Protein AF-A0A7C1EKX0-F1 (afdb_monomer_lite)

Sequence (211 aa):
PAFDISAACSGFIYGLEIARSMVESGRYNNVLLIAAEKLSGIIDWTDRNTFVLLGDGAGAAIIGRGNSDGILSTAIFFDGSVRDMLFQPAGGSAMPATEETVKNRMHFLKTDGKEIYKHAITKMTHALQEAMDMAKITPKDVDFVIFHQANKRIIESIAKKFGWPDEKNIINIQKYGNTSAATIPIALAEAMGQGRIKKKILWHYPLLALA

Radius of gyration: 17.86 Å; chains: 1; bounding box: 43×31×52 Å

Foldseek 3Di:
DDDADDDWLCRQLVQVVVQVVCQVVVVDQKDKDKDWFDQVVQADPVDPVGPVFEFTDMFIDIDGDDPFCFALFGFDDDDPVCAQQKDQQECDPVHNDDPVCVVVSSSHIDHDVVVCLVVLLVVQLVRVVVRCVSSVHALVQAQAEFEQQRDPVSQVSNCVVRVHDPLRYQHDCVPGGRNRNRRRRVSVVVCCVVVVQDPVNSHRHNHPYYD

Structure (mmCIF, N/CA/C/O backbone):
data_AF-A0A7C1EKX0-F1
#
_entry.id   AF-A0A7C1EKX0-F1
#
loop_
_atom_site.group_PDB
_atom_site.id
_atom_site.type_symbol
_atom_site.label_atom_id
_atom_site.label_alt_id
_atom_site.label_comp_id
_atom_site.label_asym_id
_atom_site.label_entity_id
_atom_site.label_seq_id
_atom_site.pdbx_PDB_ins_code
_atom_site.Cartn_x
_atom_site.Cartn_y
_atom_site.Cartn_z
_atom_site.occupancy
_atom_site.B_iso_or_equiv
_atom_site.auth_seq_id
_atom_site.auth_comp_id
_atom_site.auth_asym_id
_atom_site.auth_atom_id
_atom_site.pdbx_PDB_model_num
ATOM 1 N N . PRO A 1 1 ? -20.861 1.778 -11.375 1.00 91.12 1 PRO A N 1
ATOM 2 C CA . PRO A 1 1 ? -19.672 2.309 -12.089 1.00 91.12 1 PRO A CA 1
ATOM 3 C C . PRO A 1 1 ? -18.439 1.540 -11.616 1.00 91.12 1 PRO A C 1
ATOM 5 O O . PRO A 1 1 ? -18.463 1.045 -10.493 1.00 91.12 1 PRO A O 1
ATOM 8 N N . ALA A 1 2 ? -17.411 1.433 -12.452 1.00 97.00 2 ALA A N 1
ATOM 9 C CA . ALA A 1 2 ? -16.132 0.819 -12.104 1.00 97.00 2 ALA A CA 1
ATOM 10 C C . ALA A 1 2 ? -15.011 1.596 -12.803 1.00 97.00 2 ALA A C 1
ATOM 12 O O . ALA A 1 2 ? -15.220 2.093 -13.911 1.00 97.00 2 ALA A O 1
ATOM 13 N N . PHE A 1 3 ? -13.875 1.746 -12.131 1.00 98.00 3 PHE A N 1
ATOM 14 C CA . PHE A 1 3 ? -12.683 2.413 -12.646 1.00 98.00 3 PHE A CA 1
ATOM 15 C C . PHE A 1 3 ? -11.457 1.928 -11.871 1.00 98.00 3 PHE A C 1
ATOM 17 O O . PHE A 1 3 ? -11.592 1.444 -10.745 1.00 98.00 3 PHE A O 1
ATOM 24 N N . ASP A 1 4 ? -10.284 2.116 -12.467 1.00 97.94 4 ASP A N 1
ATOM 25 C CA . ASP A 1 4 ? -9.009 1.719 -11.880 1.00 97.94 4 ASP A CA 1
ATOM 26 C C . ASP A 1 4 ? -8.292 2.917 -11.251 1.00 97.94 4 ASP A C 1
ATOM 28 O O . ASP A 1 4 ? -8.426 4.060 -11.698 1.00 97.94 4 ASP A O 1
ATOM 32 N N . ILE A 1 5 ? -7.498 2.643 -10.215 1.00 96.25 5 ILE A N 1
ATOM 33 C CA . ILE A 1 5 ? -6.633 3.619 -9.549 1.00 96.25 5 ILE A CA 1
ATOM 34 C C . ILE A 1 5 ? -5.200 3.115 -9.662 1.00 96.25 5 ILE A C 1
ATOM 36 O O . ILE A 1 5 ? -4.888 2.013 -9.219 1.00 96.25 5 ILE A O 1
ATOM 40 N N . SER A 1 6 ? -4.315 3.947 -10.205 1.00 94.94 6 SER A N 1
ATOM 41 C CA . SER A 1 6 ? -2.882 3.664 -10.258 1.00 94.94 6 SER A CA 1
ATOM 42 C C . SER A 1 6 ? -2.142 4.548 -9.258 1.00 94.94 6 SER A C 1
ATOM 44 O O . SER A 1 6 ? -1.842 5.702 -9.554 1.00 94.94 6 SER A O 1
ATOM 46 N N . ALA A 1 7 ? -1.839 3.998 -8.081 1.00 94.06 7 ALA A N 1
ATOM 47 C CA . ALA A 1 7 ? -1.020 4.654 -7.054 1.00 94.06 7 ALA A CA 1
ATOM 48 C C . ALA A 1 7 ? -0.012 3.685 -6.401 1.00 94.06 7 ALA A C 1
ATOM 50 O O . ALA A 1 7 ? 0.306 3.817 -5.219 1.00 94.06 7 ALA A O 1
ATOM 51 N N . ALA A 1 8 ? 0.475 2.706 -7.179 1.00 93.31 8 ALA A N 1
ATOM 52 C CA . ALA A 1 8 ? 1.437 1.682 -6.753 1.00 93.31 8 ALA A CA 1
ATOM 53 C C . ALA A 1 8 ? 1.060 1.062 -5.389 1.00 93.31 8 ALA A C 1
ATOM 55 O O . ALA A 1 8 ? -0.122 0.830 -5.131 1.00 93.31 8 ALA A O 1
ATOM 56 N N . CYS A 1 9 ? 2.032 0.844 -4.494 1.00 94.06 9 CYS A N 1
ATOM 57 C CA . CYS A 1 9 ? 1.807 0.255 -3.171 1.00 94.06 9 CYS A CA 1
ATOM 58 C C . CYS A 1 9 ? 0.757 1.003 -2.331 1.00 94.06 9 CYS A C 1
ATOM 60 O O . CYS A 1 9 ? 0.104 0.382 -1.491 1.00 94.06 9 CYS A O 1
ATOM 62 N N . SER A 1 10 ? 0.552 2.304 -2.577 1.00 93.19 10 SER A N 1
ATOM 63 C CA . SER A 1 10 ? -0.431 3.138 -1.874 1.00 93.19 10 SER A CA 1
ATOM 64 C C . SER A 1 10 ? -1.842 3.092 -2.440 1.00 93.19 10 SER A C 1
ATOM 66 O O . SER A 1 10 ? -2.754 3.680 -1.852 1.00 93.19 10 SER A O 1
ATOM 68 N N . GLY A 1 11 ? -2.064 2.312 -3.501 1.00 95.12 11 GLY A N 1
ATOM 69 C CA . GLY A 1 11 ? -3.352 2.157 -4.177 1.00 95.12 11 GLY A CA 1
ATOM 70 C C . GLY A 1 11 ? -4.529 1.880 -3.246 1.00 95.12 11 GLY A C 1
ATOM 71 O O . GLY A 1 11 ? -5.582 2.495 -3.403 1.00 95.12 11 GLY A O 1
ATOM 72 N N . PHE A 1 12 ? -4.359 1.022 -2.235 1.00 95.94 12 PHE A N 1
ATOM 73 C CA . PHE A 1 12 ? -5.459 0.701 -1.324 1.00 95.94 12 PHE A CA 1
ATOM 74 C C . PHE A 1 12 ? -5.862 1.881 -0.427 1.00 95.94 12 PHE A C 1
ATOM 76 O O . PHE A 1 12 ? -7.051 2.088 -0.210 1.00 95.94 12 PHE A O 1
ATOM 83 N N . ILE A 1 13 ? -4.911 2.695 0.048 1.00 93.88 13 ILE A N 1
ATOM 84 C CA . ILE A 1 13 ? -5.208 3.864 0.898 1.00 93.88 13 ILE A CA 1
ATOM 85 C C . ILE A 1 13 ? -5.824 4.999 0.082 1.00 93.88 13 ILE A C 1
ATOM 87 O O . ILE A 1 13 ? -6.818 5.585 0.506 1.00 93.88 13 ILE A O 1
ATOM 91 N N . TYR A 1 14 ? -5.308 5.247 -1.125 1.00 95.12 14 TYR A N 1
ATOM 92 C CA . TYR A 1 14 ? -5.936 6.170 -2.076 1.00 95.12 14 TYR A CA 1
ATOM 93 C C . TYR A 1 14 ? -7.372 5.742 -2.402 1.00 95.12 14 TYR A C 1
ATOM 95 O O . TYR A 1 14 ? -8.298 6.551 -2.361 1.00 95.12 14 TYR A O 1
ATOM 103 N N . GLY A 1 15 ? -7.572 4.453 -2.690 1.00 95.94 15 GLY A N 1
ATOM 104 C CA . GLY A 1 15 ? -8.893 3.896 -2.954 1.00 95.94 15 GLY A CA 1
ATOM 105 C C . GLY A 1 15 ? -9.834 3.988 -1.756 1.00 95.94 15 GLY A C 1
ATOM 106 O O . GLY A 1 15 ? -11.021 4.247 -1.944 1.00 95.94 15 GLY A O 1
ATOM 107 N N . LEU A 1 16 ? -9.317 3.835 -0.534 1.00 94.50 16 LEU A N 1
ATOM 108 C CA . LEU A 1 16 ? -10.097 3.964 0.694 1.00 94.50 16 LEU A CA 1
ATOM 109 C C . LEU A 1 16 ? -10.624 5.392 0.872 1.00 94.50 16 LEU A C 1
ATOM 111 O O . LEU A 1 16 ? -11.802 5.562 1.173 1.00 94.50 16 LEU A O 1
ATOM 115 N N . GLU A 1 17 ? -9.790 6.403 0.628 1.00 94.25 17 GLU A N 1
ATOM 116 C CA . GLU A 1 17 ? -10.180 7.816 0.716 1.00 94.25 17 GLU A CA 1
ATOM 117 C C . GLU A 1 17 ? -11.225 8.199 -0.343 1.00 94.25 17 GLU A C 1
ATOM 119 O O . GLU A 1 17 ? -12.228 8.861 -0.053 1.00 94.25 17 GLU A O 1
ATOM 124 N N . ILE A 1 18 ? -11.049 7.706 -1.572 1.00 95.62 18 ILE A N 1
ATOM 125 C CA . ILE A 1 18 ? -12.024 7.896 -2.650 1.00 95.62 18 ILE A CA 1
ATOM 126 C C . ILE A 1 18 ? -13.353 7.211 -2.297 1.00 95.62 18 ILE A C 1
ATOM 128 O O . ILE A 1 18 ? -14.419 7.821 -2.416 1.00 95.62 18 ILE A O 1
ATOM 132 N N . ALA A 1 19 ? -13.309 5.959 -1.829 1.00 95.38 19 ALA A N 1
ATOM 133 C CA . ALA A 1 19 ? -14.494 5.204 -1.430 1.00 95.38 19 ALA A CA 1
ATOM 134 C C . ALA A 1 19 ? -15.222 5.862 -0.247 1.00 95.38 19 ALA A C 1
ATOM 136 O O . ALA A 1 19 ? -16.448 5.982 -0.275 1.00 95.38 19 ALA A O 1
ATOM 137 N N . ARG A 1 20 ? -14.474 6.344 0.754 1.00 93.44 20 ARG A N 1
ATOM 138 C CA . ARG A 1 20 ? -14.992 7.117 1.887 1.00 93.44 20 ARG A CA 1
ATOM 139 C C . ARG A 1 20 ? -15.761 8.340 1.399 1.00 93.44 20 ARG A C 1
ATOM 141 O O . ARG A 1 20 ? -16.942 8.465 1.709 1.00 93.44 20 ARG A O 1
ATOM 148 N N . SER A 1 21 ? -15.139 9.172 0.565 1.00 93.94 21 SER A N 1
ATOM 149 C CA . SER A 1 21 ? -15.763 10.382 0.011 1.00 93.94 21 SER A CA 1
ATOM 150 C C . SER A 1 21 ? -17.051 10.068 -0.764 1.00 93.94 21 SER A C 1
ATOM 152 O O . SER A 1 21 ? -18.069 10.754 -0.635 1.00 93.94 21 SER A O 1
ATOM 154 N N . MET A 1 22 ? -17.045 8.985 -1.547 1.00 95.69 22 MET A N 1
ATOM 155 C CA . MET A 1 22 ? -18.217 8.516 -2.291 1.00 95.69 22 MET A CA 1
ATOM 156 C C . MET A 1 22 ? -19.382 8.111 -1.378 1.00 95.69 22 MET A C 1
ATOM 158 O O . MET A 1 22 ? -20.533 8.432 -1.687 1.00 95.69 22 MET A O 1
ATOM 162 N N . VAL A 1 23 ? -19.095 7.445 -0.259 1.00 94.88 23 VAL A N 1
ATOM 163 C CA . VAL A 1 23 ? -20.101 7.016 0.723 1.00 94.88 23 VAL A CA 1
ATOM 164 C C . VAL A 1 23 ? -20.591 8.184 1.585 1.00 94.88 23 VAL A C 1
ATOM 166 O O . VAL A 1 23 ? -21.796 8.334 1.804 1.00 94.88 23 VAL A O 1
ATOM 169 N N . GLU A 1 24 ? -19.687 9.047 2.049 1.00 92.12 24 GLU A N 1
ATOM 170 C CA . GLU A 1 24 ? -20.014 10.208 2.887 1.00 92.12 24 GLU A CA 1
ATOM 171 C C . GLU A 1 24 ? -20.874 11.232 2.138 1.00 92.12 24 GLU A C 1
ATOM 173 O O . GLU A 1 24 ? -21.828 11.757 2.715 1.00 92.12 24 GLU A O 1
ATOM 178 N N . SER A 1 25 ? -20.636 11.419 0.833 1.00 95.81 25 SER A N 1
ATOM 179 C CA . SER A 1 25 ? -21.470 12.273 -0.031 1.00 95.81 25 SER A CA 1
ATOM 180 C C . SER A 1 25 ? -22.929 11.808 -0.165 1.00 95.81 25 SER A C 1
ATOM 182 O O . SER A 1 25 ? -23.764 12.536 -0.698 1.00 95.81 25 SER A O 1
ATOM 184 N N . GLY A 1 26 ? -23.250 10.580 0.263 1.00 94.62 26 GLY A N 1
ATOM 185 C CA . GLY A 1 26 ? -24.573 9.972 0.114 1.00 94.62 26 GLY A CA 1
ATOM 186 C C . GLY A 1 26 ? -24.886 9.488 -1.305 1.00 94.62 26 GLY A C 1
ATOM 187 O O . GLY A 1 26 ? -25.980 8.981 -1.546 1.00 94.62 26 GLY A O 1
ATOM 188 N N . ARG A 1 27 ? -23.944 9.609 -2.252 1.00 96.12 27 ARG A N 1
ATOM 189 C CA . ARG A 1 27 ? -24.150 9.167 -3.638 1.00 96.12 27 ARG A CA 1
ATOM 190 C C . ARG A 1 27 ? -24.159 7.646 -3.780 1.00 96.12 27 ARG A C 1
ATOM 192 O O . ARG A 1 27 ? -24.852 7.127 -4.653 1.00 96.12 27 ARG A O 1
ATOM 199 N N . TYR A 1 28 ? -23.405 6.943 -2.937 1.00 96.75 28 TYR A N 1
ATOM 200 C CA . TYR A 1 28 ? -23.359 5.483 -2.914 1.00 96.75 28 TYR A CA 1
ATOM 201 C C . TYR A 1 28 ? -23.487 4.963 -1.483 1.00 96.75 28 TYR A C 1
ATOM 203 O O . TYR A 1 28 ? -22.889 5.504 -0.562 1.00 96.75 28 TYR A O 1
ATOM 211 N N . ASN A 1 29 ? -24.244 3.880 -1.299 1.00 95.19 29 ASN A N 1
ATOM 212 C CA . ASN A 1 29 ? -24.378 3.238 0.014 1.00 95.19 29 ASN A CA 1
ATOM 213 C C . ASN A 1 29 ? -23.203 2.306 0.326 1.00 95.19 29 ASN A C 1
ATOM 215 O O . ASN A 1 29 ? -22.816 2.173 1.483 1.00 95.19 29 ASN A O 1
ATOM 219 N N . ASN A 1 30 ? -22.671 1.651 -0.709 1.00 96.00 30 ASN A N 1
ATOM 220 C CA . ASN A 1 30 ? -21.581 0.691 -0.616 1.00 96.00 30 ASN A CA 1
ATOM 221 C C . ASN A 1 30 ? -20.648 0.852 -1.821 1.00 96.00 30 ASN A C 1
ATOM 223 O O . ASN A 1 30 ? -21.119 0.999 -2.952 1.00 96.00 30 ASN A O 1
ATOM 227 N N . VAL A 1 31 ? -19.345 0.764 -1.578 1.00 97.50 31 VAL A N 1
ATOM 228 C CA . VAL A 1 31 ? -18.281 0.775 -2.583 1.00 97.50 31 VAL A CA 1
ATOM 229 C C . VAL A 1 31 ? -17.429 -0.474 -2.385 1.00 97.50 31 VAL A C 1
ATOM 231 O O . VAL A 1 31 ? -16.922 -0.717 -1.291 1.00 97.50 31 VAL A O 1
ATOM 234 N N . LEU A 1 32 ? -17.280 -1.276 -3.439 1.00 98.12 32 LEU A N 1
ATOM 235 C CA . LEU A 1 32 ? -16.336 -2.390 -3.467 1.00 98.12 32 LEU A CA 1
ATOM 236 C C . LEU A 1 32 ? -14.969 -1.855 -3.896 1.00 98.12 32 LEU A C 1
ATOM 238 O O . LEU A 1 32 ? -14.819 -1.392 -5.024 1.00 98.12 32 LEU A O 1
ATOM 242 N N . LEU A 1 33 ? -13.990 -1.933 -3.000 1.00 98.12 33 LEU A N 1
ATOM 243 C CA . LEU A 1 33 ? -12.600 -1.587 -3.267 1.00 98.12 33 LEU A CA 1
ATOM 244 C C . LEU A 1 33 ? -11.777 -2.867 -3.374 1.00 98.12 33 LEU A C 1
ATOM 246 O O . LEU A 1 33 ? -11.771 -3.677 -2.448 1.00 98.12 33 LEU A O 1
ATOM 250 N N . ILE A 1 34 ? -11.071 -3.032 -4.489 1.00 98.50 34 ILE A N 1
ATOM 251 C CA . ILE A 1 34 ? -10.211 -4.185 -4.760 1.00 98.50 34 ILE A CA 1
ATOM 25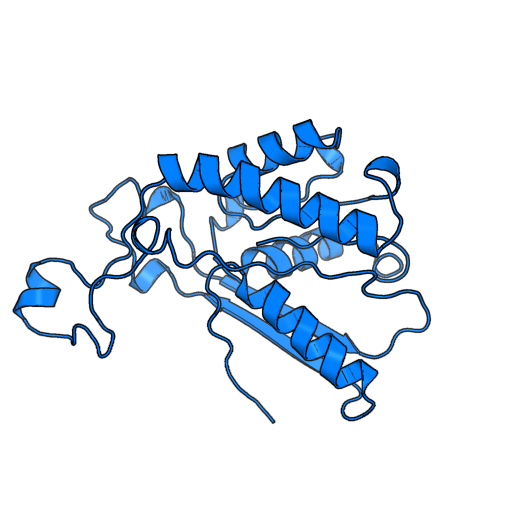2 C C . ILE A 1 34 ? -8.803 -3.664 -5.029 1.00 98.50 34 ILE A C 1
ATOM 254 O O . ILE A 1 34 ? -8.624 -2.785 -5.868 1.00 98.50 34 ILE A O 1
ATOM 258 N N . ALA A 1 35 ? -7.813 -4.223 -4.341 1.00 97.88 35 ALA A N 1
ATOM 259 C CA . ALA A 1 35 ? -6.409 -4.068 -4.687 1.00 97.88 35 ALA A CA 1
ATOM 260 C C . ALA A 1 35 ? -5.883 -5.424 -5.154 1.00 97.88 35 ALA A C 1
ATOM 262 O O . ALA A 1 35 ? -5.948 -6.397 -4.402 1.00 97.88 35 ALA A O 1
ATOM 263 N N . ALA A 1 36 ? -5.400 -5.493 -6.390 1.00 97.56 36 ALA A N 1
ATOM 264 C CA . ALA A 1 36 ? -4.913 -6.715 -7.014 1.00 97.56 36 ALA A CA 1
ATOM 265 C C . ALA A 1 36 ? -3.620 -6.425 -7.772 1.00 97.56 36 ALA A C 1
ATOM 267 O O . ALA A 1 36 ? -3.535 -5.443 -8.503 1.00 97.56 36 ALA A O 1
ATOM 268 N N . GLU A 1 37 ? -2.624 -7.280 -7.580 1.00 96.75 37 GLU A N 1
ATOM 269 C CA . GLU A 1 37 ? -1.257 -7.069 -8.039 1.00 96.75 37 GLU A CA 1
ATOM 270 C C . GLU A 1 37 ? -0.702 -8.375 -8.609 1.00 96.75 37 GLU A C 1
ATOM 272 O O . GLU A 1 37 ? -0.825 -9.441 -8.000 1.00 96.75 37 GLU A O 1
ATOM 277 N N . LYS A 1 38 ? -0.093 -8.283 -9.796 1.00 96.19 38 LYS A N 1
ATOM 278 C CA . LYS A 1 38 ? 0.593 -9.389 -10.480 1.00 96.19 38 LYS A CA 1
ATOM 279 C C . LYS A 1 38 ? 2.031 -8.979 -10.800 1.00 96.19 38 LYS A C 1
ATOM 281 O O . LYS A 1 38 ? 2.406 -8.792 -11.962 1.00 96.19 38 LYS A O 1
ATOM 286 N N . LEU A 1 39 ? 2.821 -8.787 -9.751 1.00 94.50 39 LEU A N 1
ATOM 287 C CA . LEU A 1 39 ? 4.186 -8.274 -9.837 1.00 94.50 39 LEU A CA 1
ATOM 288 C C . LEU A 1 39 ? 5.160 -9.300 -10.420 1.00 94.50 39 LEU A C 1
ATOM 290 O O . LEU A 1 39 ? 6.139 -8.907 -11.048 1.00 94.50 39 LEU A O 1
ATOM 294 N N . SER A 1 40 ? 4.872 -10.599 -10.309 1.00 94.00 40 SER A N 1
ATOM 295 C CA . SER A 1 40 ? 5.692 -11.680 -10.873 1.00 94.00 40 SER A CA 1
ATOM 296 C C . SER A 1 40 ? 5.976 -11.520 -12.371 1.00 94.00 40 SER A C 1
ATOM 298 O O . SER A 1 40 ? 7.012 -11.972 -12.859 1.00 94.00 40 SER A O 1
ATOM 300 N N . GLY A 1 41 ? 5.083 -10.842 -13.102 1.00 93.12 41 GLY A N 1
ATOM 301 C CA . GLY A 1 41 ? 5.229 -10.567 -14.531 1.00 93.12 41 GLY A CA 1
ATOM 302 C C . GLY A 1 41 ? 6.249 -9.479 -14.880 1.00 93.12 41 GLY A C 1
ATOM 303 O O . GLY A 1 41 ? 6.673 -9.419 -16.031 1.00 93.12 41 GLY A O 1
ATOM 304 N N . ILE A 1 42 ? 6.644 -8.643 -13.917 1.00 92.50 42 ILE A N 1
ATOM 305 C CA . ILE A 1 42 ? 7.551 -7.496 -14.113 1.00 92.50 42 ILE A CA 1
ATOM 306 C C . ILE A 1 42 ? 8.804 -7.568 -13.224 1.00 92.50 42 ILE A C 1
ATOM 308 O O . ILE A 1 42 ? 9.551 -6.596 -13.100 1.00 92.50 42 ILE A O 1
ATOM 312 N N . ILE A 1 43 ? 9.065 -8.730 -12.623 1.00 92.44 43 ILE A N 1
ATOM 313 C CA . ILE A 1 43 ? 10.284 -9.016 -11.860 1.00 92.44 43 ILE A CA 1
ATOM 314 C C . ILE A 1 43 ? 11.400 -9.488 -12.791 1.00 92.44 43 ILE A C 1
ATOM 316 O O . ILE A 1 43 ? 11.203 -10.351 -13.648 1.00 92.44 43 ILE A O 1
ATOM 320 N N . ASP A 1 44 ? 12.608 -8.982 -12.551 1.00 91.38 44 ASP A N 1
ATOM 321 C CA . ASP A 1 44 ? 13.818 -9.520 -13.156 1.00 91.38 44 ASP A CA 1
ATOM 322 C C . ASP A 1 44 ? 14.332 -10.720 -12.336 1.00 91.38 44 ASP A C 1
ATOM 324 O O . ASP A 1 44 ? 15.003 -10.561 -11.320 1.00 91.38 44 ASP A O 1
ATOM 328 N N . TRP A 1 45 ? 14.066 -11.944 -12.801 1.00 89.50 45 TRP A N 1
ATOM 329 C CA . TRP A 1 45 ? 14.512 -13.186 -12.142 1.00 89.50 45 TRP A CA 1
ATOM 330 C C . TRP A 1 45 ? 16.037 -13.388 -12.102 1.00 89.50 45 TRP A C 1
ATOM 332 O O . TRP A 1 45 ? 16.517 -14.320 -11.460 1.00 89.50 45 TRP A O 1
ATOM 342 N N . THR A 1 46 ? 16.810 -12.531 -12.776 1.00 89.44 46 THR A N 1
ATOM 343 C CA . THR A 1 46 ? 18.278 -12.503 -12.681 1.00 89.44 46 THR A CA 1
ATOM 344 C C . THR A 1 46 ? 18.778 -11.506 -11.631 1.00 89.44 46 THR A C 1
ATOM 346 O O . THR A 1 46 ? 19.933 -11.584 -11.217 1.00 89.44 46 THR A O 1
ATOM 349 N N . ASP A 1 47 ? 17.909 -10.613 -11.146 1.00 85.00 47 ASP A N 1
ATOM 350 C CA . ASP A 1 47 ? 18.216 -9.627 -10.113 1.00 85.00 47 ASP A CA 1
ATOM 351 C C . ASP A 1 47 ? 17.670 -10.057 -8.746 1.00 85.00 47 ASP A C 1
ATOM 353 O O . ASP A 1 47 ? 16.494 -9.887 -8.407 1.00 85.00 47 ASP A O 1
ATOM 357 N N . ARG A 1 48 ? 18.574 -10.567 -7.907 1.00 83.75 48 ARG A N 1
ATOM 358 C CA . ARG A 1 48 ? 18.258 -11.006 -6.543 1.00 83.75 48 ARG A CA 1
ATOM 359 C C . ARG A 1 48 ? 17.680 -9.906 -5.658 1.00 83.75 48 ARG A C 1
ATOM 361 O O . ARG A 1 48 ? 17.024 -10.234 -4.672 1.00 83.75 48 ARG A O 1
ATOM 368 N N . ASN A 1 49 ? 17.888 -8.633 -5.981 1.00 76.75 49 ASN A N 1
ATOM 369 C CA . ASN A 1 49 ? 17.349 -7.540 -5.178 1.00 76.75 49 ASN A CA 1
ATOM 370 C C . ASN A 1 49 ? 15.823 -7.423 -5.288 1.00 76.75 49 ASN A C 1
ATOM 372 O O . ASN A 1 49 ? 15.198 -6.922 -4.357 1.00 76.75 49 ASN A O 1
ATOM 376 N N . THR A 1 50 ? 15.218 -7.900 -6.383 1.00 73.00 50 THR A N 1
ATOM 377 C CA . THR A 1 50 ? 13.774 -7.761 -6.634 1.00 73.00 50 THR A CA 1
ATOM 378 C C . THR A 1 50 ? 13.015 -9.077 -6.479 1.00 73.00 50 THR A C 1
ATOM 380 O O . THR A 1 50 ? 11.973 -9.096 -5.818 1.00 73.00 50 THR A O 1
ATOM 383 N N . PHE A 1 51 ? 13.532 -10.197 -7.006 1.00 78.75 51 PHE A N 1
ATOM 384 C CA . PHE A 1 51 ? 12.744 -11.438 -7.074 1.00 78.75 51 PHE A CA 1
ATOM 385 C C . PHE A 1 51 ? 12.472 -12.109 -5.723 1.00 78.75 51 PHE A C 1
ATOM 387 O O . PHE A 1 51 ? 11.559 -12.920 -5.615 1.00 78.75 51 PHE A O 1
ATOM 394 N N . VAL A 1 52 ? 13.248 -11.794 -4.682 1.00 82.19 52 VAL A N 1
ATOM 395 C CA . VAL A 1 52 ? 13.044 -12.356 -3.332 1.00 82.19 52 VAL A CA 1
ATOM 396 C C . VAL A 1 52 ? 11.991 -11.603 -2.518 1.00 82.19 52 VAL A C 1
ATOM 398 O O . VAL A 1 52 ? 11.654 -12.037 -1.419 1.00 82.19 52 VAL A O 1
ATOM 401 N N . LEU A 1 53 ? 11.529 -10.449 -3.010 1.00 83.94 53 LEU A N 1
ATOM 402 C CA . LEU A 1 53 ? 10.672 -9.543 -2.251 1.00 83.94 53 LEU A CA 1
ATOM 403 C C . LEU A 1 53 ? 9.219 -9.593 -2.697 1.00 83.94 53 LEU A C 1
ATOM 405 O O . LEU A 1 53 ? 8.346 -9.537 -1.841 1.00 83.94 53 LEU A O 1
ATOM 409 N N . LEU A 1 54 ? 8.957 -9.635 -4.001 1.00 91.25 54 LEU A N 1
ATOM 410 C CA . LEU A 1 54 ? 7.637 -9.341 -4.555 1.00 91.25 54 LEU A CA 1
ATOM 411 C C . LEU A 1 54 ? 6.811 -10.609 -4.792 1.00 91.25 54 LEU A C 1
ATOM 413 O O . LEU A 1 54 ? 7.354 -11.678 -5.067 1.00 91.25 54 LEU A O 1
ATOM 417 N N . GLY A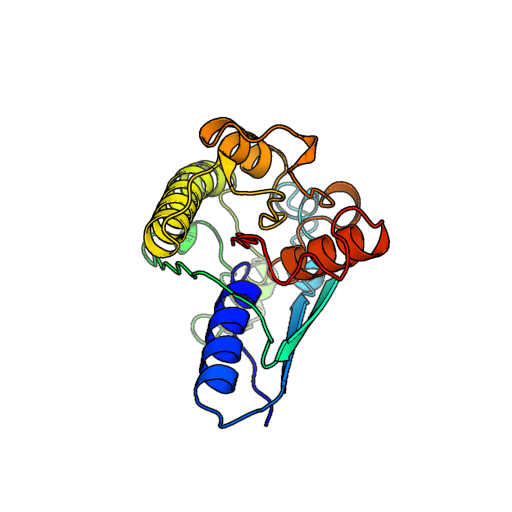 1 55 ? 5.492 -10.468 -4.706 1.00 93.44 55 GLY A N 1
ATOM 418 C CA . GLY A 1 55 ? 4.537 -11.547 -4.936 1.00 93.44 55 GLY A CA 1
ATOM 419 C C . GLY A 1 55 ? 3.267 -11.065 -5.626 1.00 93.44 55 GLY A C 1
ATOM 420 O O . GLY A 1 55 ? 3.037 -9.865 -5.786 1.00 93.44 55 GLY A O 1
ATOM 421 N N . ASP A 1 56 ? 2.427 -12.024 -5.999 1.00 97.00 56 ASP A N 1
ATOM 422 C CA . ASP A 1 56 ? 1.115 -11.773 -6.591 1.00 97.00 56 ASP A CA 1
ATOM 423 C C . ASP A 1 56 ? 0.026 -11.944 -5.531 1.00 97.00 56 ASP A C 1
ATOM 425 O O . ASP A 1 56 ? 0.109 -12.821 -4.668 1.00 97.00 56 ASP A O 1
ATOM 429 N N . GLY A 1 57 ? -1.022 -11.128 -5.591 1.00 97.50 57 GLY A N 1
ATOM 430 C CA . GLY A 1 57 ? -2.122 -11.241 -4.644 1.00 97.50 57 GLY A CA 1
ATOM 431 C C . GLY A 1 57 ? -3.234 -10.236 -4.876 1.00 97.50 57 GLY A C 1
ATOM 432 O O . GLY A 1 57 ? -3.072 -9.247 -5.585 1.00 97.50 57 GLY A O 1
ATOM 433 N N . ALA A 1 58 ? -4.377 -10.489 -4.244 1.00 98.31 58 ALA A N 1
ATOM 434 C CA . ALA A 1 58 ? -5.489 -9.558 -4.226 1.00 98.31 58 ALA A CA 1
ATOM 435 C C . ALA A 1 58 ? -6.175 -9.546 -2.860 1.00 98.31 58 ALA A C 1
ATOM 437 O O . ALA A 1 58 ? -6.294 -10.577 -2.197 1.00 98.31 58 ALA A O 1
ATOM 438 N N . GLY A 1 59 ? -6.658 -8.375 -2.464 1.00 97.19 59 GLY A N 1
ATOM 439 C CA . GLY A 1 59 ? -7.507 -8.182 -1.300 1.00 97.19 59 GLY A CA 1
ATOM 440 C C . GLY A 1 59 ? -8.622 -7.194 -1.621 1.00 97.19 59 GLY A C 1
ATOM 441 O O . GLY A 1 59 ? -8.480 -6.337 -2.493 1.00 97.19 59 GLY A O 1
ATOM 442 N N . ALA A 1 60 ? -9.747 -7.321 -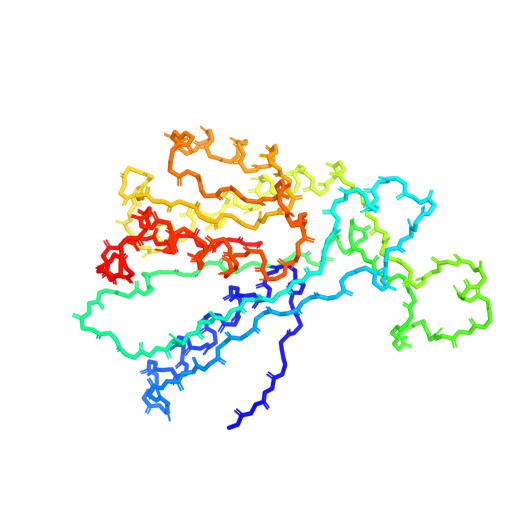0.925 1.00 96.31 60 ALA A N 1
ATOM 443 C CA . ALA A 1 60 ? -10.910 -6.481 -1.163 1.00 96.31 60 ALA A CA 1
ATOM 444 C C . ALA A 1 60 ? -11.598 -6.079 0.141 1.00 96.31 60 ALA A C 1
ATOM 446 O O . ALA A 1 60 ? -11.571 -6.815 1.129 1.00 96.31 60 ALA A O 1
ATOM 447 N N . ALA A 1 61 ? -12.249 -4.922 0.113 1.00 94.50 61 ALA A N 1
ATOM 448 C CA . ALA A 1 61 ? -13.088 -4.418 1.187 1.00 94.50 61 ALA A CA 1
ATOM 449 C C . ALA A 1 61 ? -14.382 -3.832 0.612 1.00 94.50 61 ALA A C 1
ATOM 451 O O . ALA A 1 61 ? -14.399 -3.280 -0.488 1.00 94.50 61 ALA A O 1
ATOM 452 N N . ILE A 1 62 ? -15.467 -3.933 1.378 1.00 94.75 62 ILE A N 1
ATOM 453 C CA . ILE A 1 62 ? -16.700 -3.193 1.111 1.00 94.75 62 ILE A CA 1
ATOM 454 C C . ILE A 1 62 ? -16.736 -2.025 2.089 1.00 94.75 62 ILE A C 1
ATOM 456 O O . ILE A 1 62 ? -16.735 -2.232 3.302 1.00 94.75 62 ILE A O 1
ATOM 460 N N . ILE A 1 63 ? -16.760 -0.811 1.552 1.00 94.12 63 ILE A N 1
ATOM 461 C CA . ILE A 1 63 ? -16.854 0.430 2.311 1.00 94.12 63 ILE A CA 1
ATOM 462 C C . ILE A 1 63 ? -18.305 0.882 2.240 1.00 94.12 63 ILE A C 1
ATOM 464 O O . ILE A 1 63 ? -18.848 1.043 1.150 1.00 94.12 63 ILE A O 1
ATOM 468 N N . GLY A 1 64 ? -18.935 1.089 3.387 1.00 93.69 64 GLY A N 1
ATOM 469 C CA . GLY A 1 64 ? -20.315 1.550 3.475 1.00 93.69 64 GLY A CA 1
ATOM 470 C C . GLY A 1 64 ? -20.532 2.386 4.725 1.00 93.69 64 GLY A C 1
ATOM 471 O O . GLY A 1 64 ? -19.622 2.559 5.538 1.00 93.69 64 GLY A O 1
ATOM 472 N N . ARG A 1 65 ? -21.742 2.929 4.875 1.00 89.25 65 ARG A N 1
ATOM 473 C CA . ARG A 1 65 ? -22.086 3.721 6.061 1.00 89.25 65 ARG A CA 1
ATOM 474 C C . ARG A 1 65 ? -22.055 2.865 7.327 1.00 89.25 65 ARG A C 1
ATOM 476 O O . ARG A 1 65 ? -22.598 1.762 7.359 1.00 89.25 65 ARG A O 1
ATOM 483 N N . GLY A 1 66 ? -21.429 3.413 8.364 1.00 81.69 66 GLY A N 1
ATOM 484 C CA . GLY A 1 66 ? -21.346 2.834 9.698 1.00 81.69 66 GLY A CA 1
ATOM 485 C C . GLY A 1 66 ? -22.295 3.471 10.699 1.00 81.69 66 GLY A C 1
ATOM 486 O O . GLY A 1 66 ? -22.753 4.590 10.500 1.00 81.69 66 GLY A O 1
ATOM 487 N N . ASN A 1 67 ? -22.514 2.773 11.813 1.00 73.25 67 ASN A N 1
ATOM 488 C CA . ASN A 1 67 ? -23.194 3.314 12.997 1.00 73.25 67 ASN A CA 1
ATOM 489 C C . ASN A 1 67 ? -22.195 3.789 14.075 1.00 73.25 67 ASN A C 1
ATOM 491 O O . ASN A 1 67 ? -22.568 3.934 15.236 1.00 73.25 67 ASN A O 1
ATOM 495 N N . SER A 1 68 ? -20.921 3.954 13.720 1.00 72.62 68 SER A N 1
ATOM 496 C CA . SER A 1 68 ? -19.829 4.338 14.621 1.00 72.62 68 SER A CA 1
ATOM 497 C C . SER A 1 68 ? -18.783 5.177 13.877 1.00 72.62 68 SER A C 1
ATOM 499 O O . SER A 1 68 ? -18.973 5.488 12.700 1.00 72.62 68 SER A O 1
ATOM 501 N N . ASP A 1 69 ? -17.666 5.484 14.544 1.00 71.00 69 ASP A N 1
ATOM 502 C CA . ASP A 1 69 ? -16.661 6.458 14.100 1.00 71.00 69 ASP A CA 1
ATOM 503 C C . ASP A 1 69 ? -15.956 6.123 12.767 1.00 71.00 69 ASP A C 1
ATOM 505 O O . ASP A 1 69 ? -15.433 7.020 12.110 1.00 71.00 69 ASP A O 1
ATOM 509 N N . GLY A 1 70 ? -15.981 4.860 12.319 1.00 85.25 70 GLY A N 1
ATOM 510 C CA . GLY A 1 70 ? -15.480 4.456 11.000 1.00 85.25 70 GLY A CA 1
ATOM 511 C C . GLY A 1 70 ? -14.002 4.801 10.766 1.00 85.25 70 GLY A C 1
ATOM 512 O O . GLY A 1 70 ? -13.145 4.515 11.599 1.00 85.25 70 GLY A O 1
ATOM 513 N N . ILE A 1 71 ? -13.693 5.381 9.600 1.00 87.94 71 ILE A N 1
ATOM 514 C CA . ILE A 1 71 ? -12.344 5.863 9.271 1.00 87.94 71 ILE A CA 1
ATOM 515 C C . ILE A 1 71 ? -12.153 7.234 9.929 1.00 87.94 71 ILE A C 1
ATOM 517 O O . ILE A 1 71 ? -12.742 8.220 9.489 1.00 87.94 71 ILE A O 1
ATOM 521 N N . LEU A 1 72 ? -11.302 7.309 10.953 1.00 89.69 72 LEU A N 1
ATOM 522 C CA . LEU A 1 72 ? -11.073 8.550 11.701 1.00 89.69 72 LEU A CA 1
ATOM 523 C C . LEU A 1 72 ? -10.352 9.613 10.861 1.00 89.69 72 LEU A C 1
ATOM 525 O O . LEU A 1 72 ? -10.768 10.768 10.814 1.00 89.69 72 LEU A O 1
ATOM 529 N N . SER A 1 73 ? -9.294 9.219 10.156 1.00 89.94 73 SER A N 1
ATOM 530 C CA . SER A 1 73 ? -8.468 10.113 9.346 1.00 89.94 73 SER A CA 1
ATOM 531 C C . SER A 1 73 ? -7.680 9.336 8.291 1.00 89.94 73 SER A C 1
ATOM 533 O O . SER A 1 73 ? -7.524 8.116 8.367 1.00 89.94 73 SER A O 1
ATOM 535 N N . THR A 1 74 ? -7.188 10.067 7.299 1.00 88.56 74 THR A N 1
ATOM 536 C CA . THR A 1 74 ? -6.364 9.589 6.189 1.00 88.56 74 THR A CA 1
ATOM 537 C C . THR A 1 74 ? -5.354 10.686 5.875 1.00 88.56 74 THR A C 1
ATOM 539 O O . THR A 1 74 ? -5.727 11.834 5.646 1.00 88.56 74 THR A O 1
ATOM 542 N N . ALA A 1 75 ? -4.065 10.352 5.883 1.00 88.62 75 ALA A N 1
ATOM 543 C CA . ALA A 1 75 ? -3.008 11.276 5.488 1.00 88.62 75 ALA A CA 1
ATOM 544 C C . ALA A 1 75 ? -2.284 10.701 4.270 1.00 88.62 75 ALA A C 1
ATOM 546 O O . ALA A 1 75 ? -1.671 9.635 4.340 1.00 88.62 75 ALA A O 1
ATOM 547 N N . ILE A 1 76 ? -2.395 11.395 3.140 1.00 89.25 76 ILE A N 1
ATOM 548 C CA . ILE A 1 76 ? -1.858 10.959 1.852 1.00 89.25 76 ILE A CA 1
ATOM 549 C C . ILE A 1 76 ? -0.852 11.997 1.367 1.00 89.25 76 ILE A C 1
ATOM 551 O O . ILE A 1 76 ? -1.151 13.186 1.297 1.00 89.25 76 ILE A O 1
ATOM 555 N N . PHE A 1 77 ? 0.338 11.526 1.002 1.00 91.06 77 PHE A N 1
ATOM 556 C CA . PHE A 1 77 ? 1.431 12.362 0.519 1.00 91.06 77 PHE A CA 1
ATOM 557 C C . PHE A 1 77 ? 1.953 11.852 -0.820 1.00 91.06 77 PHE A C 1
ATOM 559 O O . PHE A 1 77 ? 1.785 10.685 -1.178 1.00 91.06 77 PHE A O 1
ATOM 566 N N . PHE A 1 78 ? 2.623 12.740 -1.546 1.00 89.56 78 PHE A N 1
ATOM 567 C CA . PHE A 1 78 ? 3.292 12.432 -2.800 1.00 89.56 78 PHE A CA 1
ATOM 568 C C . PHE A 1 78 ? 4.626 13.180 -2.872 1.00 89.56 78 PHE A C 1
ATOM 570 O O . PHE A 1 78 ? 4.694 14.367 -2.557 1.00 89.56 78 PHE A O 1
ATOM 577 N N . ASP A 1 79 ? 5.680 12.485 -3.296 1.00 90.38 79 ASP A N 1
ATOM 578 C CA . ASP A 1 79 ? 7.007 13.057 -3.519 1.00 90.38 79 ASP A CA 1
ATOM 579 C C . ASP A 1 79 ? 7.543 12.564 -4.868 1.00 90.38 79 ASP A C 1
ATOM 581 O O . ASP A 1 79 ? 8.093 11.473 -4.991 1.00 90.38 79 ASP A O 1
ATOM 585 N N . GLY A 1 80 ? 7.344 13.362 -5.917 1.00 91.44 80 GLY A N 1
ATOM 586 C CA . GLY A 1 80 ? 7.794 13.012 -7.266 1.00 91.44 80 GLY A CA 1
ATOM 587 C C . GLY A 1 80 ? 9.310 13.119 -7.461 1.00 91.44 80 GLY A C 1
ATOM 588 O O . GLY A 1 80 ? 9.827 12.624 -8.463 1.00 91.44 80 GLY A O 1
ATOM 589 N N . SER A 1 81 ? 10.033 13.746 -6.524 1.00 92.56 81 SER A N 1
ATOM 590 C CA . SER A 1 81 ? 11.487 13.933 -6.633 1.00 92.56 81 SER A CA 1
ATOM 591 C C . SER A 1 81 ? 12.264 12.620 -6.505 1.00 92.56 81 SER A C 1
ATOM 593 O O . SER A 1 81 ? 13.405 12.533 -6.949 1.00 92.56 81 SER A O 1
ATOM 595 N N . VAL A 1 82 ? 11.626 11.581 -5.957 1.00 91.38 82 VAL A N 1
ATOM 596 C CA . VAL A 1 82 ? 12.224 10.264 -5.706 1.00 91.38 82 VAL A CA 1
ATOM 597 C C . VAL A 1 82 ? 11.791 9.186 -6.704 1.00 91.38 82 VAL A C 1
ATOM 599 O O . VAL A 1 82 ? 11.962 7.998 -6.441 1.00 91.38 82 VAL A O 1
ATOM 602 N N . ARG A 1 83 ? 11.252 9.574 -7.868 1.00 90.94 83 ARG A N 1
ATOM 603 C CA . ARG A 1 83 ? 10.748 8.635 -8.891 1.00 90.94 83 ARG A CA 1
ATOM 604 C C . ARG A 1 83 ? 11.773 7.575 -9.320 1.00 90.94 83 ARG A C 1
ATOM 606 O O . ARG A 1 83 ? 11.397 6.455 -9.634 1.00 90.94 83 ARG A O 1
ATOM 613 N N . ASP A 1 84 ? 13.060 7.919 -9.304 1.00 92.25 84 ASP A N 1
ATOM 614 C CA . ASP A 1 84 ? 14.132 7.033 -9.766 1.00 92.25 84 ASP A CA 1
ATOM 615 C C . ASP A 1 84 ? 14.503 5.968 -8.708 1.00 92.25 84 ASP A C 1
ATOM 617 O O . ASP A 1 84 ? 15.296 5.071 -8.983 1.00 92.25 84 ASP A O 1
ATOM 621 N N . MET A 1 85 ? 13.911 6.018 -7.502 1.00 92.00 85 MET A N 1
ATOM 622 C CA . MET A 1 85 ? 14.102 4.991 -6.468 1.00 92.00 85 MET A CA 1
ATOM 623 C C . MET A 1 85 ? 13.337 3.698 -6.764 1.00 92.00 85 MET A C 1
ATOM 625 O O . MET A 1 85 ? 13.780 2.629 -6.346 1.00 92.00 85 MET A O 1
ATOM 629 N N . LEU A 1 86 ? 12.185 3.778 -7.438 1.00 91.81 86 LEU A N 1
ATOM 630 C CA . LEU A 1 86 ? 11.348 2.627 -7.777 1.00 91.81 86 LEU A CA 1
ATOM 631 C C . LEU A 1 86 ? 10.552 2.911 -9.049 1.00 91.81 86 LEU A C 1
ATOM 633 O O . LEU A 1 86 ? 9.599 3.687 -9.026 1.00 91.81 86 LEU A O 1
ATOM 637 N N . PHE A 1 87 ? 10.920 2.269 -10.154 1.00 94.12 87 PHE A N 1
ATOM 638 C CA . PHE A 1 87 ? 10.287 2.533 -11.445 1.00 94.12 87 PHE A CA 1
ATOM 639 C C . PHE A 1 87 ? 10.438 1.366 -12.418 1.00 94.12 87 PHE A C 1
ATOM 641 O O . PHE A 1 87 ? 11.315 0.515 -12.269 1.00 94.12 87 PHE A O 1
ATOM 648 N N . GLN A 1 88 ? 9.590 1.346 -13.444 1.00 95.31 88 GLN A N 1
ATOM 649 C CA . GLN A 1 88 ? 9.756 0.496 -14.619 1.00 95.31 88 GLN A CA 1
ATOM 650 C C . GLN A 1 88 ? 10.176 1.393 -15.799 1.00 95.31 88 GLN A C 1
ATOM 652 O O . GLN A 1 88 ? 9.388 2.253 -16.194 1.00 95.31 88 GLN A O 1
ATOM 657 N N . PRO A 1 89 ? 11.404 1.255 -16.336 1.00 96.00 89 PRO A N 1
ATOM 658 C CA . PRO A 1 89 ? 11.923 2.187 -17.342 1.00 96.00 89 PRO A CA 1
ATOM 659 C C . PRO A 1 89 ? 11.117 2.240 -18.653 1.00 96.00 89 PRO A C 1
ATOM 661 O O . PRO A 1 89 ? 10.922 3.321 -19.203 1.00 96.00 89 PRO A O 1
ATOM 664 N N . ALA A 1 90 ? 10.670 1.086 -19.156 1.00 97.31 90 ALA A N 1
ATOM 665 C CA . ALA A 1 90 ? 9.974 0.933 -20.435 1.00 97.31 90 ALA A CA 1
ATOM 666 C C . ALA A 1 90 ? 8.607 0.247 -20.286 1.00 97.31 90 ALA A C 1
ATOM 668 O O . ALA A 1 90 ? 8.271 -0.301 -19.237 1.00 97.31 90 ALA A O 1
ATOM 669 N N . GLY A 1 91 ? 7.814 0.275 -21.359 1.00 95.31 91 GLY A N 1
ATOM 670 C CA . GLY A 1 91 ? 6.469 -0.309 -21.431 1.00 95.31 91 GLY A CA 1
ATOM 671 C C . GLY A 1 91 ? 5.344 0.725 -21.328 1.00 95.31 91 GLY A C 1
ATOM 672 O O . GLY A 1 91 ? 4.204 0.426 -21.671 1.00 95.31 91 GLY A O 1
ATOM 673 N N . GLY A 1 92 ? 5.670 1.953 -20.918 1.00 95.62 92 GLY A N 1
ATOM 674 C CA . GLY A 1 92 ? 4.778 3.110 -21.002 1.00 95.62 92 GLY A CA 1
ATOM 675 C C . GLY A 1 92 ? 4.927 3.882 -22.317 1.00 95.62 92 GLY A C 1
ATOM 676 O O . GLY A 1 92 ? 5.750 3.556 -23.169 1.00 95.62 92 GLY A O 1
ATOM 677 N N . SER A 1 93 ? 4.167 4.967 -22.468 1.00 96.81 93 SER A N 1
ATOM 678 C CA . SER A 1 93 ? 4.219 5.824 -23.664 1.00 96.81 93 SER A CA 1
ATOM 679 C C . SER A 1 93 ? 5.527 6.609 -23.810 1.00 96.81 93 SER A C 1
ATOM 681 O O . SER A 1 93 ? 5.947 6.875 -24.931 1.00 96.81 93 SER A O 1
ATOM 683 N N . ALA A 1 94 ? 6.190 6.954 -22.700 1.00 95.94 94 ALA A N 1
ATOM 684 C CA . ALA A 1 94 ? 7.482 7.647 -22.718 1.00 95.94 94 ALA A CA 1
ATOM 685 C C . ALA A 1 94 ? 8.612 6.779 -23.299 1.00 95.94 94 ALA A C 1
ATOM 687 O O . ALA A 1 94 ? 9.559 7.303 -23.879 1.00 95.94 94 ALA A O 1
ATOM 688 N N . MET A 1 95 ? 8.502 5.456 -23.151 1.00 96.81 95 MET A N 1
ATOM 689 C CA . MET A 1 95 ? 9.443 4.488 -23.704 1.00 96.81 95 MET A CA 1
ATOM 690 C C . MET A 1 95 ? 8.699 3.194 -24.073 1.00 96.81 95 MET A C 1
ATOM 692 O O . MET A 1 95 ? 8.608 2.273 -23.252 1.00 96.81 95 MET A O 1
ATOM 696 N N . PRO A 1 96 ? 8.133 3.131 -25.294 1.00 97.31 96 PRO A N 1
ATOM 697 C CA . PRO A 1 96 ? 7.342 1.991 -25.744 1.00 97.31 96 PRO A CA 1
ATOM 698 C C . PRO A 1 96 ? 8.140 0.684 -25.823 1.00 97.31 96 PRO A C 1
ATOM 700 O O . PRO A 1 96 ? 9.374 0.658 -25.807 1.00 97.31 96 PRO A O 1
ATOM 703 N N . ALA A 1 97 ? 7.418 -0.429 -25.951 1.00 97.62 97 ALA A N 1
ATOM 704 C CA . ALA A 1 97 ? 8.032 -1.723 -26.211 1.00 97.62 97 ALA A CA 1
ATOM 705 C C . ALA A 1 97 ? 8.664 -1.762 -27.612 1.00 97.62 97 ALA A C 1
ATOM 707 O O . ALA A 1 97 ? 7.991 -1.555 -28.618 1.00 97.62 97 ALA A O 1
ATOM 708 N N . THR A 1 98 ? 9.962 -2.053 -27.657 1.00 97.81 98 THR A N 1
ATOM 709 C CA . THR A 1 98 ? 10.763 -2.270 -28.866 1.00 97.81 98 THR A CA 1
ATOM 710 C C . THR A 1 98 ? 11.689 -3.461 -28.627 1.00 97.81 98 THR A C 1
ATOM 712 O O . THR A 1 98 ? 11.912 -3.858 -27.480 1.00 97.81 98 THR A O 1
ATOM 715 N N . GLU A 1 99 ? 12.267 -4.029 -29.687 1.00 98.00 99 GLU A N 1
ATOM 716 C CA . GLU A 1 99 ? 13.276 -5.090 -29.536 1.00 98.00 99 GLU A CA 1
ATOM 717 C C . GLU A 1 99 ? 14.443 -4.645 -28.642 1.00 98.00 99 GLU A C 1
ATOM 719 O O . GLU A 1 99 ? 14.918 -5.413 -27.806 1.00 98.00 99 GLU A O 1
ATOM 724 N N . GLU A 1 100 ? 14.858 -3.382 -28.762 1.00 97.69 100 GLU A N 1
ATOM 725 C CA . GLU A 1 100 ? 15.924 -2.795 -27.954 1.00 97.69 100 GLU A CA 1
ATOM 726 C C . GLU A 1 100 ? 15.555 -2.732 -26.465 1.00 97.69 100 GLU A C 1
ATOM 728 O O . GLU A 1 100 ? 16.323 -3.205 -25.624 1.00 97.69 100 GLU A O 1
ATOM 733 N N . THR A 1 101 ? 14.374 -2.211 -26.113 1.00 97.31 101 THR A N 1
ATOM 734 C CA . THR A 1 101 ? 13.973 -2.073 -24.700 1.00 97.31 101 THR A CA 1
ATOM 735 C C . THR A 1 101 ? 13.758 -3.431 -24.032 1.00 97.31 101 THR A C 1
ATOM 737 O O . THR A 1 101 ? 14.068 -3.599 -22.848 1.00 97.31 101 THR A O 1
ATOM 740 N N . VAL A 1 102 ? 13.293 -4.431 -24.790 1.00 96.19 102 VAL A N 1
ATOM 741 C CA . VAL A 1 102 ? 13.171 -5.820 -24.324 1.00 96.19 102 VAL A CA 1
ATOM 742 C C . VAL A 1 102 ? 14.548 -6.451 -24.117 1.00 96.19 102 VAL A C 1
ATOM 744 O O . VAL A 1 102 ? 14.817 -6.974 -23.033 1.00 96.19 102 VAL A O 1
ATOM 747 N N . LYS A 1 103 ? 15.450 -6.356 -25.105 1.00 96.00 103 LYS A N 1
ATOM 748 C CA . LYS A 1 103 ? 16.819 -6.893 -25.015 1.00 96.00 103 LYS A CA 1
ATOM 749 C C . LYS A 1 103 ? 17.590 -6.291 -23.839 1.00 96.00 103 LYS A C 1
ATOM 751 O O . LYS A 1 103 ? 18.294 -7.011 -23.135 1.00 96.00 103 LYS A O 1
ATOM 756 N N . ASN A 1 104 ? 17.392 -4.999 -23.586 1.00 95.31 104 ASN A N 1
ATOM 757 C CA . ASN A 1 104 ? 18.008 -4.264 -22.483 1.00 95.31 104 ASN A CA 1
ATOM 758 C C . ASN A 1 104 ? 17.282 -4.442 -21.137 1.00 95.31 104 ASN A C 1
ATOM 760 O O . ASN A 1 104 ? 17.640 -3.782 -20.162 1.00 95.31 104 ASN A O 1
ATOM 764 N N . ARG A 1 105 ? 16.280 -5.334 -21.045 1.00 94.31 105 ARG A N 1
ATOM 765 C CA . ARG A 1 105 ? 15.592 -5.684 -19.785 1.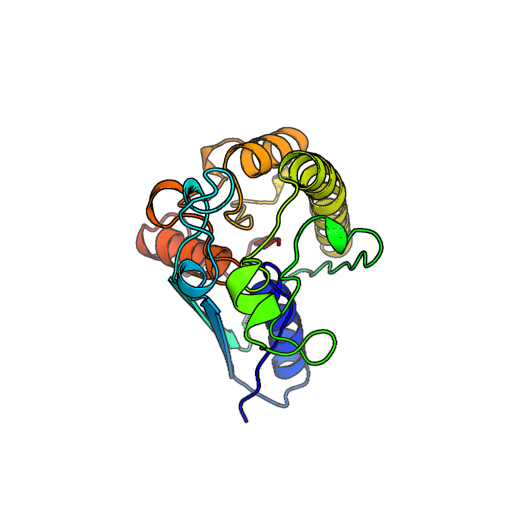00 94.31 105 ARG A CA 1
ATOM 766 C C . ARG A 1 105 ? 14.956 -4.472 -19.084 1.00 94.31 105 ARG A C 1
ATOM 768 O O . ARG A 1 105 ? 14.914 -4.399 -17.853 1.00 94.31 105 ARG A O 1
ATOM 775 N N . MET A 1 106 ? 14.471 -3.511 -19.872 1.00 96.25 106 MET A N 1
ATOM 776 C CA . MET A 1 106 ? 13.929 -2.230 -19.396 1.00 96.25 106 MET A CA 1
ATOM 777 C C . MET A 1 106 ? 12.459 -2.313 -18.964 1.00 96.25 106 MET A C 1
ATOM 779 O O . MET A 1 106 ? 11.923 -1.357 -18.419 1.00 96.25 106 MET A O 1
ATOM 783 N N . HIS A 1 107 ? 11.811 -3.457 -19.188 1.00 96.62 107 HIS A N 1
ATOM 784 C CA . HIS A 1 107 ? 10.417 -3.727 -18.806 1.00 96.62 107 HIS A CA 1
ATOM 785 C C . HIS A 1 107 ? 10.284 -4.347 -17.410 1.00 96.62 107 HIS A C 1
ATOM 787 O O . HIS A 1 107 ? 9.179 -4.664 -16.985 1.00 96.62 107 HIS A O 1
ATOM 793 N N . PHE A 1 108 ? 11.398 -4.532 -16.699 1.00 95.75 108 PHE A N 1
ATOM 794 C CA . PHE A 1 108 ? 11.392 -5.005 -15.319 1.00 95.75 108 PHE A CA 1
ATOM 795 C C . PHE A 1 108 ? 11.528 -3.851 -14.335 1.00 95.75 108 PHE A C 1
ATOM 797 O O . PHE A 1 108 ? 12.193 -2.849 -14.618 1.00 95.75 108 PHE A O 1
ATOM 804 N N . LEU A 1 109 ? 10.949 -4.039 -13.154 1.00 93.69 109 LEU A N 1
ATOM 805 C CA . LEU A 1 109 ? 11.050 -3.111 -12.040 1.00 93.69 109 LEU A CA 1
ATOM 806 C C . LEU A 1 109 ? 12.517 -2.900 -11.636 1.00 93.69 109 LEU A C 1
ATOM 808 O O . LEU A 1 109 ? 13.282 -3.855 -11.483 1.00 93.69 109 LEU A O 1
ATOM 812 N N . LYS A 1 110 ? 12.904 -1.640 -11.445 1.00 92.25 110 LYS A N 1
ATOM 813 C CA . LYS A 1 110 ? 14.205 -1.215 -10.922 1.00 92.25 110 LYS A CA 1
ATOM 814 C C . LYS A 1 110 ? 13.996 -0.552 -9.573 1.00 92.25 110 LYS A C 1
ATOM 816 O O . LYS A 1 110 ? 13.041 0.202 -9.396 1.00 92.25 110 LYS A O 1
ATOM 821 N N . THR A 1 111 ? 14.869 -0.860 -8.619 1.00 89.75 111 THR A N 1
ATOM 822 C CA . THR A 1 111 ? 14.725 -0.403 -7.238 1.00 89.75 111 THR A CA 1
ATOM 823 C C . THR A 1 111 ? 16.069 -0.070 -6.600 1.00 89.75 111 THR A C 1
ATOM 825 O O . THR A 1 111 ? 17.025 -0.835 -6.724 1.00 89.75 111 THR A O 1
ATOM 828 N N . ASP A 1 112 ? 16.126 1.043 -5.870 1.00 90.06 112 ASP A N 1
ATOM 829 C CA . ASP A 1 112 ? 17.164 1.315 -4.876 1.00 90.06 112 ASP A CA 1
ATOM 830 C C . ASP A 1 112 ? 16.608 1.023 -3.476 1.00 90.06 112 ASP A C 1
ATOM 832 O O . ASP A 1 112 ? 16.076 1.892 -2.779 1.00 90.06 112 ASP A O 1
ATOM 836 N N . GLY A 1 113 ? 16.728 -0.234 -3.044 1.00 87.00 113 GLY A N 1
ATOM 837 C CA . GLY A 1 113 ? 16.180 -0.674 -1.760 1.00 87.00 113 GLY A CA 1
ATOM 838 C C . GLY A 1 113 ? 16.755 0.065 -0.544 1.00 87.00 113 GLY A C 1
ATOM 839 O O . GLY A 1 113 ? 16.080 0.172 0.483 1.00 87.00 113 GLY A O 1
ATOM 840 N N . LYS A 1 114 ? 17.982 0.601 -0.632 1.00 88.88 114 LYS A N 1
ATOM 841 C CA . LYS A 1 114 ? 18.622 1.324 0.476 1.00 88.88 114 LYS A CA 1
ATOM 842 C C . LYS A 1 114 ? 18.008 2.708 0.642 1.00 88.88 114 LYS A C 1
ATOM 844 O O . LYS A 1 114 ? 17.706 3.101 1.772 1.00 88.88 114 LYS A O 1
ATOM 849 N N . GLU A 1 115 ? 17.829 3.433 -0.455 1.00 90.25 115 GLU A N 1
ATOM 850 C CA . GLU A 1 115 ? 17.213 4.756 -0.409 1.00 90.25 115 GLU A CA 1
ATOM 851 C C . GLU A 1 115 ? 15.709 4.663 -0.125 1.00 90.25 115 GLU A C 1
ATOM 853 O O . GLU A 1 115 ? 15.223 5.399 0.739 1.00 90.25 115 GLU A O 1
ATOM 858 N N . ILE A 1 116 ? 15.006 3.664 -0.682 1.00 89.38 116 ILE A N 1
ATOM 859 C CA . ILE A 1 116 ? 13.608 3.369 -0.319 1.00 89.38 116 ILE A CA 1
ATOM 860 C C . ILE A 1 116 ? 13.471 3.137 1.184 1.00 89.38 116 ILE A C 1
ATOM 862 O O . ILE A 1 116 ? 12.594 3.724 1.808 1.00 89.38 116 ILE A O 1
ATOM 866 N N . TYR A 1 117 ? 14.333 2.319 1.797 1.00 90.06 117 TYR A N 1
ATOM 867 C CA . TYR A 1 117 ? 14.253 2.026 3.231 1.00 90.06 117 TYR A CA 1
ATOM 868 C C . TYR A 1 117 ? 14.310 3.298 4.092 1.00 90.06 117 TYR A C 1
ATOM 870 O O . TYR A 1 117 ? 13.486 3.494 4.989 1.00 90.06 117 TYR A O 1
ATOM 878 N N . LYS A 1 118 ? 15.274 4.184 3.813 1.00 91.50 118 LYS A N 1
ATOM 879 C CA . LYS A 1 118 ? 15.441 5.448 4.548 1.00 91.50 118 LYS A CA 1
ATOM 880 C C . LYS A 1 118 ? 14.260 6.390 4.321 1.00 91.50 118 LYS A C 1
ATOM 882 O O . LYS A 1 118 ? 13.764 7.003 5.274 1.00 91.50 118 LYS A O 1
ATOM 887 N N . HIS A 1 119 ? 13.825 6.505 3.067 1.00 91.25 119 HIS A N 1
ATOM 888 C CA . HIS A 1 119 ? 12.738 7.388 2.674 1.00 91.25 119 HIS A CA 1
ATOM 889 C C . HIS A 1 119 ? 11.411 6.926 3.286 1.00 91.25 119 HIS A C 1
ATOM 891 O O . HIS A 1 119 ? 10.735 7.721 3.938 1.00 91.25 119 HIS A O 1
ATOM 897 N N . ALA A 1 120 ? 11.103 5.629 3.190 1.00 89.06 120 ALA A N 1
ATOM 898 C CA . ALA A 1 120 ? 9.907 5.009 3.752 1.00 89.06 120 ALA A CA 1
ATOM 899 C C . ALA A 1 120 ? 9.807 5.240 5.262 1.00 89.06 120 ALA A C 1
ATOM 901 O O . ALA A 1 120 ? 8.795 5.750 5.731 1.00 89.06 120 ALA A O 1
ATOM 902 N N . ILE A 1 121 ? 10.872 4.974 6.033 1.00 91.50 121 ILE A N 1
ATOM 903 C CA . ILE A 1 121 ? 10.847 5.219 7.485 1.00 91.50 121 ILE A CA 1
ATOM 904 C C . ILE A 1 121 ? 10.533 6.683 7.789 1.00 91.50 121 ILE A C 1
ATOM 906 O O . ILE A 1 121 ? 9.738 6.961 8.684 1.00 91.50 121 ILE A O 1
ATOM 910 N N . THR A 1 122 ? 11.147 7.623 7.075 1.00 92.56 122 THR A N 1
ATOM 911 C CA . THR A 1 122 ? 10.950 9.056 7.328 1.00 92.56 122 THR A CA 1
ATOM 912 C C . THR A 1 122 ? 9.527 9.491 6.983 1.00 92.56 122 THR A C 1
ATOM 914 O O . THR A 1 122 ? 8.835 10.059 7.828 1.00 92.56 122 THR A O 1
ATOM 917 N N . LYS A 1 123 ? 9.066 9.184 5.768 1.00 91.38 123 LYS A N 1
ATOM 918 C CA . LYS A 1 123 ? 7.775 9.650 5.252 1.00 91.38 123 LYS A CA 1
ATOM 919 C C . LYS A 1 123 ? 6.591 8.928 5.884 1.00 91.38 123 LYS A C 1
ATOM 921 O O . LYS A 1 123 ? 5.629 9.591 6.247 1.00 91.38 123 LYS A O 1
ATOM 926 N N . MET A 1 124 ? 6.670 7.614 6.102 1.00 89.31 124 MET A N 1
ATOM 927 C CA . MET A 1 124 ? 5.594 6.873 6.772 1.00 89.31 124 MET A CA 1
ATOM 928 C C . MET A 1 124 ? 5.462 7.278 8.243 1.00 89.31 124 MET A C 1
ATOM 930 O O . MET A 1 124 ? 4.346 7.361 8.741 1.00 89.31 124 MET A O 1
ATOM 934 N N . THR A 1 125 ? 6.571 7.585 8.934 1.00 91.69 125 THR A N 1
ATOM 935 C CA . THR A 1 125 ? 6.503 8.139 10.303 1.00 91.69 125 THR A CA 1
ATOM 936 C C . THR A 1 125 ? 5.779 9.486 10.301 1.00 91.69 125 THR A C 1
ATOM 938 O O . THR A 1 125 ? 4.913 9.712 11.137 1.00 91.69 125 THR A O 1
ATOM 941 N N . HIS A 1 126 ? 6.100 10.367 9.350 1.00 92.75 126 HIS A N 1
ATOM 942 C CA . HIS A 1 126 ? 5.415 11.652 9.215 1.00 92.75 126 HIS A CA 1
ATOM 943 C C . HIS A 1 126 ? 3.920 11.475 8.913 1.00 92.75 126 HIS A C 1
ATOM 945 O O . HIS A 1 126 ? 3.088 12.084 9.574 1.00 92.75 126 HIS A O 1
ATOM 951 N N . ALA A 1 127 ? 3.571 10.592 7.973 1.00 90.38 127 ALA A N 1
ATOM 952 C CA . ALA A 1 127 ? 2.180 10.331 7.617 1.00 90.38 127 ALA A CA 1
ATOM 953 C C . ALA A 1 127 ? 1.367 9.731 8.774 1.00 90.38 127 ALA A C 1
ATOM 955 O O . ALA A 1 127 ? 0.214 10.104 8.968 1.00 90.38 127 ALA A O 1
ATOM 956 N N . LEU A 1 128 ? 1.976 8.848 9.573 1.00 90.62 128 LEU A N 1
ATOM 957 C CA . LEU A 1 128 ? 1.378 8.331 10.807 1.00 90.62 128 LEU A CA 1
ATOM 958 C C . LEU A 1 128 ? 1.079 9.435 11.806 1.00 90.62 128 LEU A C 1
ATOM 960 O O . LEU A 1 128 ? -0.007 9.450 12.377 1.00 90.62 128 LEU A O 1
ATOM 964 N N . GLN A 1 129 ? 2.046 10.326 12.026 1.00 92.75 129 GLN A N 1
ATOM 965 C CA . GLN A 1 129 ? 1.877 11.422 12.966 1.00 92.75 129 GLN A CA 1
ATOM 966 C C . GLN A 1 129 ? 0.744 12.348 12.515 1.00 92.75 129 GLN A C 1
ATOM 968 O O . GLN A 1 129 ? -0.170 12.578 13.295 1.00 92.75 129 GLN A O 1
ATOM 973 N N . GLU A 1 130 ? 0.732 12.759 11.243 1.00 93.12 130 GLU A N 1
ATOM 974 C CA . GLU A 1 130 ? -0.334 13.601 10.685 1.00 93.12 130 GLU A CA 1
ATOM 975 C C . GLU A 1 130 ? -1.713 12.938 10.819 1.00 93.12 130 GLU A C 1
ATOM 977 O O . GLU A 1 130 ? -2.668 13.554 11.288 1.00 93.12 130 GLU A O 1
ATOM 982 N N . ALA A 1 131 ? -1.825 11.654 10.463 1.00 91.56 131 ALA A N 1
ATOM 983 C CA . ALA A 1 131 ? -3.085 10.930 10.577 1.00 91.56 131 ALA A CA 1
ATOM 984 C C . ALA A 1 131 ? -3.559 10.838 12.040 1.00 91.56 131 ALA A C 1
ATOM 986 O O . ALA A 1 131 ? -4.745 11.041 12.313 1.00 91.56 131 ALA A O 1
ATOM 987 N N . MET A 1 132 ? -2.659 10.572 12.991 1.00 92.00 132 MET A N 1
ATOM 988 C CA . MET A 1 132 ? -3.003 10.558 14.417 1.00 92.00 132 MET A CA 1
ATOM 989 C C . MET A 1 132 ? -3.399 11.945 14.934 1.00 92.00 132 MET A C 1
ATOM 991 O O . MET A 1 132 ? -4.384 12.051 15.664 1.00 92.00 132 MET A O 1
ATOM 995 N N . ASP A 1 133 ? -2.703 13.000 14.511 1.00 94.06 133 ASP A N 1
ATOM 996 C CA . ASP A 1 133 ? -2.994 14.381 14.901 1.00 94.06 133 ASP A CA 1
ATOM 997 C C . ASP A 1 133 ? -4.370 14.825 14.373 1.00 94.06 133 ASP A C 1
ATOM 999 O O . ASP A 1 133 ? -5.185 15.358 15.132 1.00 94.06 133 ASP A O 1
ATOM 1003 N N . MET A 1 134 ? -4.692 14.512 13.110 1.00 90.69 134 MET A N 1
ATOM 1004 C CA . MET A 1 134 ? -6.017 14.741 12.515 1.00 90.69 134 MET A CA 1
ATOM 1005 C C . MET A 1 134 ? -7.128 13.995 13.266 1.00 90.69 134 MET A C 1
ATOM 1007 O O . MET A 1 134 ? -8.207 14.547 13.490 1.00 90.69 134 MET A O 1
ATOM 1011 N N . ALA A 1 135 ? -6.864 12.749 13.669 1.00 90.12 135 ALA A N 1
ATOM 1012 C CA . ALA A 1 135 ? -7.795 11.931 14.446 1.00 90.12 135 ALA A CA 1
ATOM 1013 C C . ALA A 1 135 ? -7.827 12.294 15.941 1.00 90.12 135 ALA A C 1
ATOM 1015 O O . ALA A 1 135 ? -8.695 11.801 16.660 1.00 90.12 135 ALA A O 1
ATOM 1016 N N . LYS A 1 136 ? -6.923 13.167 16.410 1.00 94.06 136 LYS A N 1
ATOM 1017 C CA . LYS A 1 136 ? -6.760 13.564 17.819 1.00 94.06 136 LYS A CA 1
ATOM 1018 C C . LYS A 1 136 ? -6.534 12.373 18.755 1.00 94.06 136 LYS A C 1
ATOM 1020 O O . LYS A 1 136 ? -7.090 12.316 19.850 1.00 94.06 136 LYS A O 1
ATOM 1025 N N . ILE A 1 137 ? -5.706 11.434 18.314 1.00 91.50 137 ILE A N 1
ATOM 1026 C CA . ILE A 1 137 ? -5.324 10.229 19.057 1.00 91.50 137 ILE A CA 1
ATOM 1027 C C . ILE A 1 137 ? -3.813 10.186 19.267 1.00 91.50 137 ILE A C 1
ATOM 1029 O O . ILE A 1 137 ? -3.046 10.900 18.627 1.00 91.50 137 ILE A O 1
ATOM 1033 N N . THR A 1 138 ? -3.371 9.289 20.136 1.00 93.06 138 THR A N 1
ATOM 1034 C CA . THR A 1 138 ? -1.960 9.011 20.389 1.00 93.06 138 THR A CA 1
ATOM 1035 C C . THR A 1 138 ? -1.616 7.567 20.013 1.00 93.06 138 THR A C 1
ATOM 1037 O O . THR A 1 138 ? -2.509 6.726 19.891 1.00 93.06 138 THR A O 1
ATOM 1040 N N . PRO A 1 139 ? -0.321 7.203 19.919 1.00 90.56 139 PRO A N 1
ATOM 1041 C CA . PRO A 1 139 ? 0.081 5.814 19.690 1.00 90.56 139 PRO A CA 1
ATOM 1042 C C . PRO A 1 139 ? -0.490 4.813 20.705 1.00 90.56 139 PRO A C 1
ATOM 1044 O O . PRO A 1 139 ? -0.616 3.628 20.398 1.00 90.56 139 PRO A O 1
ATOM 1047 N N . LYS A 1 140 ? -0.842 5.263 21.916 1.00 91.31 140 LYS A N 1
ATOM 1048 C CA . LYS A 1 140 ? -1.418 4.402 22.959 1.00 91.31 140 LYS A CA 1
ATOM 1049 C C . LYS A 1 140 ? -2.841 3.954 22.630 1.00 91.31 140 LYS A C 1
ATOM 1051 O O . LYS A 1 140 ? -3.214 2.856 23.034 1.00 91.31 140 LYS A O 1
ATOM 1056 N N . ASP A 1 141 ? -3.572 4.763 21.870 1.00 89.44 141 ASP A N 1
ATOM 1057 C CA . ASP A 1 141 ? -4.970 4.531 21.491 1.00 89.44 141 ASP A CA 1
ATOM 1058 C C . ASP A 1 141 ? -5.100 3.578 20.286 1.00 89.44 141 ASP A C 1
ATOM 1060 O O . ASP A 1 141 ? -6.195 3.154 19.923 1.00 89.44 141 ASP A O 1
ATOM 1064 N N . VAL A 1 142 ? -3.974 3.226 19.653 1.00 88.50 142 VAL A N 1
ATOM 1065 C CA . VAL A 1 142 ? -3.924 2.328 18.496 1.00 88.50 142 VAL A CA 1
ATOM 1066 C C . VAL A 1 142 ? -3.806 0.879 18.956 1.00 88.50 142 VAL A C 1
ATOM 1068 O O . VAL A 1 142 ? -2.794 0.487 19.537 1.00 88.50 142 VAL A O 1
ATOM 1071 N N . ASP A 1 143 ? -4.813 0.063 18.664 1.00 88.50 143 ASP A N 1
ATOM 1072 C CA . ASP A 1 143 ? -4.849 -1.358 19.032 1.00 88.50 143 ASP A CA 1
ATOM 1073 C C . ASP A 1 143 ? -3.996 -2.245 18.125 1.0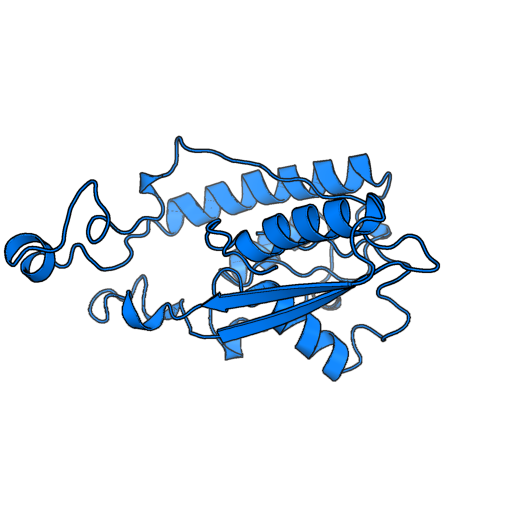0 88.50 143 ASP A C 1
ATOM 1075 O O . ASP A 1 143 ? -3.258 -3.107 18.600 1.00 88.50 143 ASP A O 1
ATOM 1079 N N . PHE A 1 144 ? -4.102 -2.028 16.816 1.00 91.38 144 PHE A N 1
ATOM 1080 C CA . PHE A 1 144 ? -3.413 -2.803 15.793 1.00 91.38 144 PHE A CA 1
ATOM 1081 C C . PHE A 1 144 ? -2.913 -1.882 14.695 1.00 91.38 144 PHE A C 1
ATOM 1083 O O . PHE A 1 144 ? -3.567 -0.896 14.357 1.00 91.38 144 PHE A O 1
ATOM 1090 N N . VAL A 1 145 ? -1.786 -2.251 14.091 1.00 90.00 145 VAL A N 1
ATOM 1091 C CA . VAL A 1 145 ? -1.207 -1.504 12.975 1.00 90.00 145 VAL A CA 1
ATOM 1092 C C . VAL A 1 145 ? -0.995 -2.431 11.793 1.00 90.00 145 VAL A C 1
ATOM 1094 O O . VAL A 1 145 ? -0.414 -3.514 11.923 1.00 90.00 145 VAL A O 1
ATOM 1097 N N . ILE A 1 146 ? -1.480 -1.994 10.631 1.00 93.62 146 ILE A N 1
ATOM 1098 C CA . ILE A 1 146 ? -1.324 -2.699 9.361 1.00 93.62 146 ILE A CA 1
ATOM 1099 C C . ILE A 1 146 ? -0.548 -1.797 8.412 1.00 93.62 146 ILE A C 1
ATOM 1101 O O . ILE A 1 146 ? -1.090 -0.912 7.755 1.00 93.62 146 ILE A O 1
ATOM 1105 N N . PHE A 1 147 ? 0.748 -2.053 8.335 1.00 92.00 147 PHE A N 1
ATOM 1106 C CA . PHE A 1 147 ? 1.622 -1.413 7.366 1.00 92.00 147 PHE A CA 1
ATOM 1107 C C . PHE A 1 147 ? 1.535 -2.119 6.014 1.00 92.00 147 PHE A C 1
ATOM 1109 O O . PHE A 1 147 ? 1.280 -3.328 5.947 1.00 92.00 147 PHE A O 1
ATOM 1116 N N . HIS A 1 148 ? 1.868 -1.397 4.947 1.00 93.19 148 HIS A N 1
ATOM 1117 C CA . HIS A 1 148 ? 2.301 -2.003 3.699 1.00 93.19 148 HIS A CA 1
ATOM 1118 C C . HIS A 1 148 ? 3.395 -3.045 3.972 1.00 93.19 148 HIS A C 1
ATOM 1120 O O . HIS A 1 148 ? 4.408 -2.777 4.628 1.00 93.19 148 HIS A O 1
ATOM 1126 N N . GLN A 1 149 ? 3.181 -4.258 3.468 1.00 92.81 149 GLN A N 1
ATOM 1127 C CA . GLN A 1 149 ? 4.049 -5.410 3.707 1.00 92.81 149 GLN A CA 1
ATOM 1128 C C . GLN A 1 149 ? 5.239 -5.399 2.733 1.00 92.81 149 GLN A C 1
ATOM 1130 O O . GLN A 1 149 ? 5.437 -6.337 1.970 1.00 92.81 149 GLN A O 1
ATOM 1135 N N . ALA A 1 150 ? 6.028 -4.318 2.746 1.00 87.75 150 ALA A N 1
ATOM 1136 C CA . ALA A 1 150 ? 7.181 -4.144 1.855 1.00 87.75 150 ALA A CA 1
ATOM 1137 C C . ALA A 1 150 ? 8.425 -4.887 2.351 1.00 87.75 150 ALA A C 1
ATOM 1139 O O . ALA A 1 150 ? 9.131 -5.553 1.596 1.00 87.75 150 ALA A O 1
ATOM 1140 N N . ASN A 1 151 ? 8.723 -4.724 3.641 1.00 87.69 151 ASN A N 1
ATOM 1141 C CA . ASN A 1 151 ? 9.874 -5.320 4.300 1.00 87.69 151 ASN A CA 1
ATOM 1142 C C . ASN A 1 151 ? 9.649 -5.321 5.816 1.00 87.69 151 ASN A C 1
ATOM 1144 O O . ASN A 1 151 ? 9.357 -4.274 6.398 1.00 87.69 151 ASN A O 1
ATOM 1148 N N . LYS A 1 152 ? 9.862 -6.468 6.471 1.00 91.25 152 LYS A N 1
ATOM 1149 C CA . LYS A 1 152 ? 9.689 -6.604 7.927 1.00 91.25 152 LYS A CA 1
ATOM 1150 C C . LYS A 1 152 ? 10.496 -5.566 8.723 1.00 91.25 152 LYS A C 1
ATOM 1152 O O . LYS A 1 152 ? 9.986 -5.006 9.684 1.00 91.25 152 LYS A O 1
ATOM 1157 N N . ARG A 1 153 ? 11.713 -5.231 8.280 1.00 92.19 153 ARG A N 1
ATOM 1158 C CA . ARG A 1 153 ? 12.599 -4.278 8.971 1.00 92.19 153 ARG A CA 1
ATOM 1159 C C . ARG A 1 153 ? 12.067 -2.844 8.954 1.00 92.19 153 ARG A C 1
ATOM 1161 O O . ARG A 1 153 ? 12.308 -2.105 9.906 1.00 92.19 153 ARG A O 1
ATOM 1168 N N . ILE A 1 154 ? 11.371 -2.440 7.884 1.00 90.75 154 ILE A N 1
ATOM 1169 C CA . ILE A 1 154 ? 10.728 -1.116 7.804 1.00 90.75 154 ILE A CA 1
ATOM 1170 C C . ILE A 1 154 ? 9.601 -1.053 8.835 1.00 90.75 154 ILE A C 1
ATOM 1172 O O . ILE A 1 154 ? 9.560 -0.120 9.634 1.00 90.75 154 ILE A O 1
ATOM 1176 N N . ILE A 1 155 ? 8.755 -2.088 8.861 1.00 91.06 155 ILE A N 1
ATOM 1177 C CA . ILE A 1 155 ? 7.633 -2.219 9.799 1.00 91.06 155 ILE A CA 1
ATOM 1178 C C . ILE A 1 155 ? 8.129 -2.136 11.246 1.00 91.06 155 ILE A C 1
ATOM 1180 O O . ILE A 1 155 ? 7.686 -1.274 11.998 1.00 91.06 155 ILE A O 1
ATOM 1184 N N . GLU A 1 156 ? 9.106 -2.969 11.612 1.00 93.38 156 GLU A N 1
ATOM 1185 C CA . GLU A 1 156 ? 9.693 -2.998 12.959 1.00 93.38 156 GLU A CA 1
ATOM 1186 C C . GLU A 1 156 ? 10.320 -1.649 13.344 1.00 93.38 156 GLU A C 1
ATOM 1188 O O . GLU A 1 156 ? 10.155 -1.174 14.468 1.00 93.38 156 GLU A O 1
ATOM 1193 N N . SER A 1 157 ? 11.015 -0.994 12.407 1.00 94.69 157 SER A N 1
ATOM 1194 C CA . SER A 1 157 ? 11.655 0.301 12.664 1.00 94.69 157 SER A CA 1
ATOM 1195 C C . SER A 1 157 ? 10.640 1.404 12.943 1.00 94.69 157 SER A C 1
ATOM 1197 O O . SER A 1 157 ? 10.865 2.224 13.833 1.00 94.69 157 SER A O 1
ATOM 1199 N N . ILE A 1 158 ? 9.536 1.439 12.192 1.00 92.19 158 ILE A N 1
ATOM 1200 C CA . ILE A 1 158 ? 8.479 2.430 12.400 1.00 92.19 158 ILE A CA 1
ATOM 1201 C C . ILE A 1 158 ? 7.706 2.104 13.681 1.00 92.19 158 ILE A C 1
ATOM 1203 O O . ILE A 1 158 ? 7.532 2.990 14.514 1.00 92.19 158 ILE A O 1
ATOM 1207 N N . ALA A 1 159 ? 7.328 0.843 13.903 1.00 91.81 159 ALA A N 1
ATOM 1208 C CA . ALA A 1 159 ? 6.622 0.426 15.114 1.00 91.81 159 ALA A CA 1
ATOM 1209 C C . ALA A 1 159 ? 7.392 0.787 16.392 1.00 91.81 159 ALA A C 1
ATOM 1211 O O . ALA A 1 159 ? 6.825 1.356 17.327 1.00 91.81 159 ALA A O 1
ATOM 1212 N N . LYS A 1 160 ? 8.714 0.571 16.392 1.00 94.88 160 LYS A N 1
ATOM 1213 C CA . LYS A 1 160 ? 9.593 0.958 17.499 1.00 94.88 160 LYS A CA 1
ATOM 1214 C C . LYS A 1 160 ? 9.583 2.466 17.774 1.00 94.88 160 LYS A C 1
ATOM 1216 O O . LYS A 1 160 ? 9.636 2.852 18.938 1.00 94.88 160 LYS A O 1
ATOM 1221 N N . LYS A 1 161 ? 9.504 3.321 16.744 1.00 94.19 161 LYS A N 1
ATOM 1222 C CA . LYS A 1 161 ? 9.437 4.787 16.923 1.00 94.19 161 LYS A CA 1
ATOM 1223 C C . LYS A 1 161 ? 8.169 5.234 17.650 1.00 94.19 161 LYS A C 1
ATOM 1225 O O . LYS A 1 161 ? 8.232 6.186 18.418 1.00 94.19 161 LYS A O 1
ATOM 1230 N N . PHE A 1 162 ? 7.057 4.539 17.431 1.00 91.75 162 PHE A N 1
ATOM 1231 C CA . PHE A 1 162 ? 5.773 4.823 18.078 1.00 91.75 162 PHE A CA 1
ATOM 1232 C C . PHE A 1 162 ? 5.554 4.038 19.380 1.00 91.75 162 PHE A C 1
ATOM 1234 O O . PHE A 1 162 ? 4.535 4.217 20.044 1.00 91.75 162 PHE A O 1
ATOM 1241 N N . GLY A 1 163 ? 6.512 3.192 19.776 1.00 94.88 163 GLY A N 1
ATOM 1242 C CA . GLY A 1 163 ? 6.421 2.383 20.991 1.00 94.88 163 GLY A CA 1
ATOM 1243 C C . GLY A 1 163 ? 5.387 1.258 20.907 1.00 94.88 163 GLY A C 1
ATOM 1244 O O . GLY A 1 163 ? 4.893 0.811 21.941 1.00 94.88 163 GLY A O 1
ATOM 1245 N N . TRP A 1 164 ? 5.037 0.806 19.699 1.00 93.62 164 TRP A N 1
ATOM 1246 C CA . TRP A 1 164 ? 4.120 -0.317 19.515 1.00 93.62 164 TRP A CA 1
ATOM 1247 C C . TRP A 1 164 ? 4.854 -1.649 19.692 1.00 93.62 164 TRP A C 1
ATOM 1249 O O . TRP A 1 164 ? 5.855 -1.875 19.006 1.00 93.62 164 TRP A O 1
ATOM 1259 N N . PRO A 1 165 ? 4.375 -2.536 20.583 1.00 92.12 165 PRO A N 1
ATOM 1260 C CA . PRO A 1 165 ? 4.961 -3.856 20.745 1.00 92.12 165 PRO A CA 1
ATOM 1261 C C . PRO A 1 165 ? 4.579 -4.769 19.568 1.00 92.12 165 PRO A C 1
ATOM 1263 O O . PRO A 1 165 ? 3.631 -4.496 18.823 1.00 92.12 165 PRO A O 1
ATOM 1266 N N . ASP A 1 166 ? 5.324 -5.860 19.395 1.00 88.75 166 ASP A N 1
ATOM 1267 C CA . ASP A 1 166 ? 5.231 -6.724 18.212 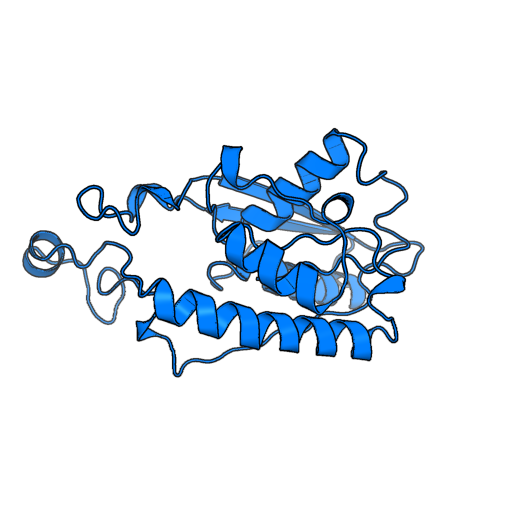1.00 88.75 166 ASP A CA 1
ATOM 1268 C C . ASP A 1 166 ? 3.837 -7.333 18.011 1.00 88.75 166 ASP A C 1
ATOM 1270 O O . ASP A 1 166 ? 3.418 -7.563 16.877 1.00 88.75 166 ASP A O 1
ATOM 1274 N N . GLU A 1 167 ? 3.074 -7.541 19.086 1.00 89.75 167 GLU A N 1
ATOM 1275 C CA . GLU A 1 167 ? 1.751 -8.170 19.019 1.00 89.75 167 GLU A CA 1
ATOM 1276 C C . GLU A 1 167 ? 0.698 -7.269 18.354 1.00 89.75 167 GLU A C 1
ATOM 1278 O O . GLU A 1 167 ? -0.264 -7.782 17.763 1.00 89.75 167 GLU A O 1
ATOM 1283 N N . LYS A 1 168 ? 0.898 -5.941 18.402 1.00 89.06 168 LYS A N 1
ATOM 1284 C CA . LYS A 1 168 ? 0.057 -4.955 17.702 1.00 89.06 168 LYS A CA 1
ATOM 1285 C C . LYS A 1 168 ? 0.326 -4.928 16.198 1.00 89.06 168 LYS A C 1
ATOM 1287 O O . LYS A 1 168 ? -0.552 -4.546 15.425 1.00 89.06 168 LYS A O 1
ATOM 1292 N N . ASN A 1 169 ? 1.513 -5.353 15.768 1.00 90.25 169 ASN A N 1
ATOM 1293 C CA . ASN A 1 169 ? 1.897 -5.340 14.363 1.00 90.25 169 ASN A CA 1
ATOM 1294 C C . ASN A 1 169 ? 1.285 -6.548 13.634 1.00 90.25 169 ASN A C 1
ATOM 1296 O O . ASN A 1 169 ? 1.523 -7.716 13.970 1.00 90.25 169 ASN A O 1
ATOM 1300 N N . ILE A 1 170 ? 0.483 -6.284 12.603 1.00 92.50 170 ILE A N 1
ATOM 1301 C CA . ILE A 1 170 ? 0.011 -7.329 11.692 1.00 92.50 170 ILE A CA 1
ATOM 1302 C C . ILE A 1 170 ? 1.065 -7.518 10.597 1.00 92.50 170 ILE A C 1
ATOM 1304 O O . ILE A 1 170 ? 1.287 -6.634 9.769 1.00 92.50 170 ILE A O 1
ATOM 1308 N N . ILE A 1 171 ? 1.724 -8.680 10.605 1.00 92.75 171 ILE A N 1
ATOM 1309 C CA . ILE A 1 171 ? 2.789 -9.022 9.657 1.00 92.75 171 ILE A CA 1
ATOM 1310 C C . ILE A 1 171 ? 2.505 -10.390 9.030 1.00 92.75 171 ILE A C 1
ATOM 1312 O O . ILE A 1 171 ? 2.411 -11.400 9.734 1.00 92.75 171 ILE A O 1
ATOM 1316 N N . ASN A 1 172 ? 2.394 -10.423 7.704 1.00 94.81 172 ASN A N 1
ATOM 1317 C CA . ASN A 1 172 ? 2.219 -11.650 6.922 1.00 94.81 172 ASN A CA 1
ATOM 1318 C C . ASN A 1 172 ? 3.106 -11.725 5.666 1.00 94.81 172 ASN A C 1
ATOM 1320 O O . ASN A 1 172 ? 2.990 -12.680 4.897 1.00 94.81 172 ASN A O 1
ATOM 1324 N N . ILE A 1 173 ? 4.023 -10.767 5.488 1.00 93.62 173 ILE A N 1
ATOM 1325 C CA . ILE A 1 173 ? 4.971 -10.714 4.365 1.00 93.62 173 ILE A CA 1
ATOM 1326 C C . ILE A 1 173 ? 5.728 -12.033 4.137 1.00 93.62 173 ILE A C 1
ATOM 1328 O O . ILE A 1 173 ? 6.018 -12.398 3.006 1.00 93.62 173 ILE A O 1
ATOM 1332 N N . GLN A 1 174 ? 6.007 -12.799 5.193 1.00 93.31 174 GLN A N 1
ATOM 1333 C CA . GLN A 1 174 ? 6.693 -14.092 5.123 1.00 93.31 174 GLN A CA 1
ATOM 1334 C C . GLN A 1 174 ? 5.917 -15.172 4.355 1.00 93.31 174 GLN A C 1
ATOM 1336 O O . GLN A 1 174 ? 6.503 -16.189 3.997 1.00 93.31 174 GLN A O 1
ATOM 1341 N N . LYS A 1 175 ? 4.607 -14.989 4.149 1.00 94.25 175 LYS A N 1
ATOM 1342 C CA . LYS A 1 175 ? 3.753 -15.945 3.434 1.00 94.25 175 LYS A CA 1
ATOM 1343 C C . LYS A 1 175 ? 3.583 -15.599 1.957 1.00 94.25 175 LYS A C 1
ATOM 1345 O O . LYS A 1 175 ? 3.528 -16.508 1.138 1.00 94.25 175 LYS A O 1
ATOM 1350 N N . TYR A 1 176 ? 3.465 -14.308 1.639 1.00 94.19 176 TYR A N 1
ATOM 1351 C CA . TYR A 1 176 ? 3.043 -13.835 0.311 1.00 94.19 176 TYR A CA 1
ATOM 1352 C C . TYR A 1 176 ? 4.070 -12.932 -0.381 1.00 94.19 176 TYR A C 1
ATOM 1354 O O . TYR A 1 176 ? 3.888 -12.583 -1.543 1.00 94.19 176 TYR A O 1
ATOM 1362 N N . GLY A 1 177 ? 5.130 -12.530 0.321 1.00 93.56 177 GLY A N 1
ATOM 1363 C CA . GLY A 1 177 ? 5.992 -11.439 -0.113 1.00 93.56 177 GLY A CA 1
ATOM 1364 C C . GLY A 1 177 ? 5.266 -10.091 -0.096 1.00 93.56 177 GLY A C 1
ATOM 1365 O O . GLY A 1 177 ? 4.218 -9.912 0.531 1.00 93.56 177 GLY A O 1
ATOM 1366 N N . ASN A 1 178 ? 5.856 -9.129 -0.788 1.00 94.88 178 ASN A N 1
ATOM 1367 C CA . ASN A 1 178 ? 5.306 -7.813 -1.041 1.00 94.88 178 ASN A CA 1
ATOM 1368 C C . ASN A 1 178 ? 4.391 -7.871 -2.273 1.00 94.88 178 ASN A C 1
ATOM 1370 O O . ASN A 1 178 ? 4.858 -7.910 -3.409 1.00 94.88 178 ASN A O 1
ATOM 1374 N N . THR A 1 179 ? 3.084 -7.838 -2.031 1.00 96.75 179 THR A N 1
ATOM 1375 C CA . THR A 1 179 ? 2.021 -7.796 -3.046 1.00 96.75 179 THR A CA 1
ATOM 1376 C C . THR A 1 179 ? 1.526 -6.367 -3.324 1.00 96.75 179 THR A C 1
ATOM 1378 O O . THR A 1 179 ? 0.342 -6.164 -3.575 1.00 96.75 179 THR A O 1
ATOM 1381 N N . SER A 1 180 ? 2.398 -5.353 -3.215 1.00 95.31 180 SER A N 1
ATOM 1382 C CA . SER A 1 180 ? 2.100 -3.928 -3.467 1.00 95.31 180 SER A CA 1
ATOM 1383 C C . SER A 1 180 ? 0.796 -3.471 -2.776 1.00 95.31 180 SER A C 1
ATOM 1385 O O . SER A 1 180 ? 0.653 -3.650 -1.558 1.00 95.31 180 SER A O 1
ATOM 1387 N N . ALA A 1 181 ? -0.172 -2.910 -3.508 1.00 96.44 181 ALA A N 1
ATOM 1388 C CA . ALA A 1 181 ? -1.431 -2.397 -2.976 1.00 96.44 181 ALA A CA 1
ATOM 1389 C C . ALA A 1 181 ? -2.270 -3.468 -2.261 1.00 96.44 181 ALA A C 1
ATOM 1391 O O . ALA A 1 181 ? -3.058 -3.145 -1.372 1.00 96.44 181 ALA A O 1
ATOM 1392 N N . ALA A 1 182 ? -2.107 -4.746 -2.617 1.00 97.81 182 ALA A N 1
ATOM 1393 C CA . ALA A 1 182 ? -2.881 -5.839 -2.035 1.00 97.81 182 ALA A CA 1
ATOM 1394 C C . ALA A 1 182 ? -2.413 -6.224 -0.620 1.00 97.81 182 ALA A C 1
ATOM 1396 O O . ALA A 1 182 ? -3.149 -6.882 0.115 1.00 97.81 182 ALA A O 1
ATOM 1397 N N . THR A 1 183 ? -1.221 -5.790 -0.201 1.00 96.69 183 THR A N 1
ATOM 1398 C CA . THR A 1 183 ? -0.628 -6.177 1.092 1.00 96.69 183 THR A CA 1
ATOM 1399 C C . THR A 1 183 ? -1.519 -5.855 2.295 1.00 96.69 183 THR A C 1
ATOM 1401 O O . THR A 1 183 ? -1.751 -6.719 3.139 1.00 96.69 183 THR A O 1
ATOM 1404 N N . ILE A 1 184 ? -2.051 -4.633 2.363 1.00 95.75 184 ILE A N 1
ATOM 1405 C CA . ILE A 1 184 ? -2.900 -4.162 3.464 1.00 95.75 184 ILE A CA 1
ATOM 1406 C C . ILE A 1 184 ? -4.218 -4.943 3.540 1.00 95.75 184 ILE A C 1
ATOM 1408 O O . ILE A 1 184 ? -4.497 -5.503 4.603 1.00 95.75 184 ILE A O 1
ATOM 1412 N N . PRO A 1 185 ? -5.042 -5.026 2.474 1.00 96.38 185 PRO A N 1
ATOM 1413 C CA . PRO A 1 185 ? -6.309 -5.742 2.566 1.00 96.38 185 PRO A CA 1
ATOM 1414 C C . PRO A 1 185 ? -6.127 -7.249 2.779 1.00 96.38 185 PRO A C 1
ATOM 1416 O O . PRO A 1 185 ? -6.945 -7.847 3.475 1.00 96.38 185 PRO A O 1
ATOM 1419 N N . ILE A 1 186 ? -5.052 -7.865 2.266 1.00 97.62 186 ILE A N 1
ATOM 1420 C CA . ILE A 1 186 ? -4.728 -9.270 2.571 1.00 97.62 186 ILE A CA 1
ATOM 1421 C C . ILE A 1 186 ? -4.414 -9.430 4.065 1.00 97.62 186 ILE A C 1
ATOM 1423 O O . ILE A 1 186 ? -4.991 -10.294 4.727 1.00 97.62 186 ILE A O 1
ATOM 1427 N N . ALA A 1 187 ? -3.532 -8.589 4.617 1.00 95.69 187 ALA A N 1
ATOM 1428 C CA . ALA A 1 187 ? -3.167 -8.629 6.033 1.00 95.69 187 ALA A CA 1
ATOM 1429 C C . ALA A 1 187 ? -4.370 -8.378 6.955 1.00 95.69 187 ALA A C 1
ATOM 1431 O O . ALA A 1 187 ? -4.543 -9.082 7.953 1.00 95.69 187 ALA A O 1
ATOM 1432 N N . LEU A 1 188 ? -5.237 -7.428 6.594 1.00 93.94 188 LEU A N 1
ATOM 1433 C CA . LEU A 1 188 ? -6.481 -7.152 7.308 1.00 93.94 188 LEU A CA 1
ATOM 1434 C C . LEU A 1 188 ? -7.423 -8.363 7.286 1.00 93.94 188 LEU A C 1
ATOM 1436 O O . LEU A 1 188 ? -7.889 -8.793 8.343 1.00 93.94 188 LEU A O 1
ATOM 1440 N N . ALA A 1 189 ? -7.670 -8.944 6.109 1.00 94.69 189 ALA A N 1
ATOM 1441 C CA . ALA A 1 189 ? -8.545 -10.103 5.961 1.00 94.69 189 ALA A CA 1
ATOM 1442 C C . ALA A 1 189 ? -8.036 -11.315 6.759 1.00 94.69 189 ALA A C 1
ATOM 1444 O O . ALA A 1 189 ? -8.819 -11.969 7.453 1.00 94.69 189 ALA A O 1
ATOM 1445 N N . GLU A 1 190 ? -6.729 -11.589 6.730 1.00 95.00 190 GLU A N 1
ATOM 1446 C CA . GLU A 1 190 ? -6.129 -12.661 7.529 1.00 95.00 190 GLU A CA 1
ATOM 1447 C C . GLU A 1 190 ? -6.255 -12.409 9.034 1.00 95.00 190 GLU A C 1
ATOM 1449 O O . GLU A 1 190 ? -6.651 -13.311 9.773 1.00 95.00 190 GLU A O 1
ATOM 1454 N N . ALA A 1 191 ? -5.942 -11.198 9.504 1.00 92.88 191 ALA A N 1
ATOM 1455 C CA . ALA A 1 191 ? -6.035 -10.856 10.921 1.00 92.88 191 ALA A CA 1
ATOM 1456 C C . ALA A 1 191 ? -7.478 -10.964 11.442 1.00 92.88 191 ALA A C 1
ATOM 1458 O O . ALA A 1 191 ? -7.700 -11.408 12.573 1.00 92.88 191 ALA A O 1
ATOM 1459 N N . MET A 1 192 ? -8.462 -10.616 10.608 1.00 91.38 192 MET A N 1
ATOM 1460 C CA . MET A 1 192 ? -9.879 -10.827 10.905 1.00 91.38 192 MET A CA 1
ATOM 1461 C C . MET A 1 192 ? -10.253 -12.312 10.922 1.00 91.38 192 MET A C 1
ATOM 1463 O O . MET A 1 192 ? -10.933 -12.758 11.846 1.00 91.38 192 MET A O 1
ATOM 1467 N N . GLY A 1 193 ? -9.795 -13.092 9.938 1.00 92.06 193 GLY A N 1
ATOM 1468 C CA . GLY A 1 193 ? -10.037 -14.538 9.864 1.00 92.06 193 GLY A CA 1
ATOM 1469 C C . GLY A 1 193 ? -9.430 -15.315 11.036 1.00 92.06 193 GLY A C 1
ATOM 1470 O O . GLY A 1 193 ? -10.010 -16.292 11.498 1.00 92.06 193 GLY A O 1
ATOM 1471 N N . GLN A 1 194 ? -8.306 -14.837 11.572 1.00 92.19 194 GLN A N 1
ATOM 1472 C CA . GLN A 1 194 ? -7.647 -15.376 12.768 1.00 92.19 194 GLN A CA 1
ATOM 1473 C C . GLN A 1 194 ? -8.291 -14.908 14.083 1.00 92.19 194 GLN A C 1
ATOM 1475 O O . GLN A 1 194 ? -7.860 -15.316 15.158 1.00 92.19 194 GLN A O 1
ATOM 1480 N N . GLY A 1 195 ? -9.282 -14.013 14.031 1.00 89.12 195 GLY A N 1
ATOM 1481 C CA . GLY A 1 195 ? -9.911 -13.445 15.222 1.00 89.12 195 GLY A CA 1
ATOM 1482 C C . GLY A 1 195 ? -9.025 -12.479 16.019 1.00 89.12 195 GLY A C 1
ATOM 1483 O O . GLY A 1 195 ? -9.435 -12.071 17.106 1.00 89.12 195 GLY A O 1
ATOM 1484 N N . ARG A 1 196 ? -7.854 -12.081 15.489 1.00 87.12 196 ARG A N 1
ATOM 1485 C CA . ARG A 1 196 ? -6.993 -11.042 16.088 1.00 87.12 196 ARG A CA 1
ATOM 1486 C C . ARG A 1 196 ? -7.716 -9.700 16.084 1.00 87.12 196 ARG A C 1
ATOM 1488 O O . ARG A 1 196 ? -7.804 -9.041 17.112 1.00 87.12 196 ARG A O 1
ATOM 1495 N N . ILE A 1 197 ? -8.299 -9.354 14.936 1.00 85.56 197 ILE A N 1
ATOM 1496 C CA . ILE A 1 197 ? -9.170 -8.189 14.775 1.00 85.56 197 ILE A CA 1
ATOM 1497 C C . ILE A 1 197 ? -10.612 -8.697 14.763 1.00 85.56 197 ILE A C 1
ATOM 1499 O O . ILE A 1 197 ? -11.053 -9.346 13.814 1.00 85.56 197 ILE A O 1
ATOM 1503 N N . LYS A 1 198 ? -11.376 -8.447 15.830 1.00 69.88 198 LYS A N 1
ATOM 1504 C CA . LYS A 1 198 ? -12.769 -8.921 15.897 1.00 69.88 198 LYS A CA 1
ATOM 1505 C C . LYS A 1 198 ? -13.658 -8.089 14.965 1.00 69.88 198 LYS A C 1
ATOM 1507 O O . LYS A 1 198 ? -13.517 -6.879 14.884 1.00 69.88 198 LYS A O 1
ATOM 1512 N N . LYS A 1 199 ? -14.669 -8.700 14.335 1.00 54.97 199 LYS A N 1
ATOM 1513 C CA . LYS A 1 199 ? -15.642 -8.020 13.440 1.00 54.97 199 LYS A CA 1
ATOM 1514 C C . LYS A 1 199 ? -16.341 -6.780 14.034 1.00 54.97 199 LYS A C 1
ATOM 1516 O O . LYS A 1 199 ? -16.833 -5.951 13.279 1.00 54.97 199 LYS A O 1
ATOM 1521 N N . LYS A 1 200 ? -16.393 -6.642 15.365 1.00 42.66 200 LYS A N 1
ATOM 1522 C CA . LYS A 1 200 ? -16.934 -5.455 16.058 1.00 42.66 200 LYS A CA 1
ATOM 1523 C C . LYS A 1 200 ? -15.926 -4.291 16.185 1.00 42.66 200 LYS A C 1
ATOM 1525 O O . LYS A 1 200 ? -16.305 -3.236 16.663 1.00 42.66 200 LYS A O 1
ATOM 1530 N N . ILE A 1 201 ? -14.674 -4.480 15.759 1.00 42.16 201 ILE A N 1
ATOM 1531 C CA . ILE A 1 201 ? -13.505 -3.609 16.017 1.00 42.16 201 ILE A CA 1
ATOM 1532 C C . ILE A 1 201 ? -13.104 -2.794 14.769 1.00 42.16 201 ILE A C 1
ATOM 1534 O O . ILE A 1 201 ? -12.251 -1.927 14.850 1.00 42.16 201 ILE A O 1
ATOM 1538 N N . LEU A 1 202 ? -13.794 -2.954 13.631 1.00 37.34 202 LEU A N 1
ATOM 1539 C CA . LEU A 1 202 ? -13.704 -2.014 12.491 1.00 37.34 202 LEU A CA 1
ATOM 1540 C C . LEU A 1 202 ? -14.368 -0.650 12.771 1.00 37.34 202 LEU A C 1
ATOM 1542 O O . LEU A 1 202 ? -14.384 0.227 11.917 1.00 37.34 202 LEU A O 1
ATOM 1546 N N . TRP A 1 203 ? -14.944 -0.506 13.963 1.00 33.56 203 TRP A N 1
ATOM 1547 C CA . TRP A 1 203 ? -15.896 0.535 14.323 1.00 33.56 203 TRP A CA 1
ATOM 1548 C C . TRP A 1 203 ? -15.376 1.486 15.408 1.00 33.56 203 TRP A C 1
ATOM 1550 O O . TRP A 1 203 ? -15.981 2.538 15.604 1.00 33.56 203 TRP A O 1
ATOM 1560 N N . HIS A 1 204 ? -14.306 1.116 16.121 1.00 22.97 204 HIS A N 1
ATOM 1561 C CA . HIS A 1 204 ? -13.880 1.763 17.374 1.00 22.97 204 HIS A CA 1
ATOM 1562 C C . HIS A 1 204 ? -12.375 2.014 17.483 1.00 22.97 204 HIS A C 1
ATOM 1564 O O . HIS A 1 204 ? -11.920 2.438 18.540 1.00 22.97 204 HIS A O 1
ATOM 1570 N N . TYR A 1 205 ? -11.598 1.751 16.429 1.00 27.14 205 TYR A N 1
ATOM 1571 C CA . TYR A 1 205 ? -10.150 1.887 16.514 1.00 27.14 205 TYR A CA 1
ATOM 1572 C C . TYR A 1 205 ? -9.567 2.600 15.307 1.00 27.14 205 TYR A C 1
ATOM 1574 O O . TYR A 1 205 ? -9.984 2.327 14.179 1.00 27.14 205 TYR A O 1
ATOM 1582 N N . PRO A 1 206 ? -8.566 3.464 15.520 1.00 36.72 206 PRO A N 1
ATOM 1583 C CA . PRO A 1 206 ? -7.748 3.977 14.440 1.00 36.72 206 PRO A CA 1
ATOM 1584 C C . PRO A 1 206 ? -6.989 2.824 13.788 1.00 36.72 206 PRO A C 1
ATOM 1586 O O . PRO A 1 206 ? -5.892 2.458 14.207 1.00 36.72 206 PRO A O 1
ATOM 1589 N N . LEU A 1 207 ? -7.576 2.229 12.749 1.00 32.53 207 LEU A N 1
ATOM 1590 C CA . LEU A 1 207 ? -6.828 1.394 11.827 1.00 32.53 207 LEU A CA 1
ATOM 1591 C C . LEU A 1 207 ? -6.003 2.335 10.950 1.00 32.53 207 LEU A C 1
ATOM 1593 O O . LEU A 1 207 ? -6.495 2.863 9.954 1.00 32.53 207 LEU A O 1
ATOM 1597 N N . LEU A 1 208 ? -4.747 2.554 11.332 1.00 39.91 208 LEU A N 1
ATOM 1598 C CA . LEU A 1 208 ? -3.807 3.282 10.493 1.00 39.91 208 LEU A CA 1
ATOM 1599 C C . LEU A 1 208 ? -3.233 2.316 9.461 1.00 39.91 208 LEU A C 1
ATOM 1601 O O . LEU A 1 208 ? -2.319 1.536 9.728 1.00 39.91 208 LEU A O 1
ATOM 1605 N N . ALA A 1 209 ? -3.866 2.327 8.294 1.00 35.75 209 ALA A N 1
ATOM 1606 C CA . ALA A 1 209 ? -3.423 1.604 7.124 1.00 35.75 209 ALA A CA 1
ATOM 1607 C C . ALA A 1 209 ? -2.513 2.534 6.306 1.00 35.75 209 ALA A C 1
ATOM 1609 O O . ALA A 1 209 ? -2.909 3.641 5.947 1.00 35.75 209 ALA A O 1
ATOM 1610 N N . LEU A 1 210 ? -1.273 2.111 6.064 1.00 36.38 210 LEU A N 1
ATOM 1611 C CA . LEU A 1 210 ? -0.235 2.944 5.447 1.00 36.38 210 LEU A CA 1
ATOM 1612 C C . LEU A 1 210 ? 0.391 2.264 4.253 1.00 36.38 210 LEU A C 1
ATOM 1614 O O . LEU A 1 210 ? 0.682 1.069 4.314 1.00 36.38 210 LEU A O 1
ATOM 1618 N N . ALA A 1 211 ? 0.756 3.067 3.267 1.00 35.56 211 ALA A N 1
ATOM 1619 C CA . ALA A 1 211 ? 1.567 2.639 2.149 1.00 35.56 211 ALA A CA 1
ATOM 1620 C C . ALA A 1 211 ? 2.522 3.728 1.691 1.00 35.56 211 ALA A C 1
ATOM 1622 O O . ALA A 1 211 ? 2.047 4.875 1.527 1.00 35.56 211 ALA A O 1
#

pLDDT: mean 88.92, std 14.3, range [22.97, 98.5]

Secondary structure (DSSP, 8-state):
-------GGGHHHHHHHHHHHHHHTTS-SEEEEEEEEEGGGG--TT-HHHHTTB-EEEEEEEEE--SS-----------GGGGGGEE--SSSTTS---HHHHHTTTTS-EE-HHHHHHHHHHHHHHHHHHHHHHHT--GGG---EEE-SS-HHHHHHHHHHHT--GGGB---HHHH-B-GGGHHHHHHHHHHHTTSS-TTSTTSS--EEE-